Protein AF-0000000072192795 (afdb_homodimer)

Solvent-accessible surface area (backbone atoms only — not comparable to full-atom values): 15061 Å² total; per-residue (Å²): 129,70,53,73,47,68,31,39,38,36,47,57,90,56,31,37,40,32,43,31,74,27,81,53,49,39,66,50,67,38,56,41,76,87,49,56,78,90,59,60,71,57,46,36,60,33,32,41,42,47,16,37,49,48,35,45,52,50,49,51,52,48,56,34,53,75,68,70,46,69,70,48,70,34,36,35,36,32,39,37,35,33,43,65,48,98,86,67,44,62,25,48,52,30,39,39,36,42,34,36,34,31,32,47,55,88,44,46,70,61,47,52,54,51,51,58,55,50,65,65,49,36,46,64,50,45,24,32,49,70,30,22,48,70,45,71,43,79,43,79,43,72,42,82,132,129,70,53,74,46,68,30,38,38,37,45,56,91,55,29,37,40,32,43,33,74,26,80,53,52,40,65,49,67,40,56,40,76,85,48,56,78,92,61,60,71,58,47,36,61,33,32,40,42,48,15,38,48,49,34,44,51,51,50,51,52,50,56,34,51,74,68,72,45,67,68,47,70,35,35,34,36,33,39,38,37,33,43,64,48,97,86,66,46,63,24,50,52,31,39,40,37,41,33,36,34,32,32,47,54,89,46,46,70,62,47,51,54,49,50,59,56,50,65,65,49,35,46,63,49,43,23,32,49,70,29,21,48,71,44,69,44,79,44,79,43,71,42,82,130

Foldseek 3Di:
DPDDADKDWDDDQQKIKIQRCDPVDGIDIDHCNPPDPVRPPDPVVVVLQVVQCCQLQVVLVVLCVVVVWDKDDKDKDKDWDWDADPVRDIDGAAIEMEIEIETEPVCVVVVVVSVVVCQCGGPSVVVCVVPHPYGYHYDYDYDYD/DDDDADKDWDDDQQKIKIQRCDPVDGIDIDHCNPPDPVRPPDPVVVVLQVVQCCQLQVVLVVLCVVVVWDKDDKDKDKDWDWDADPVRDIDGAAIEMEIEIETEPVCVVVVVVSVVVCQCGGPSVVVCVVPHPYGYHYDYDYDYD

Nearest PDB structures (foldseek):
  2onf-assembly1_B  TM=7.856E-01  e=3.444E-09  Thermoplasma acidophilum
  1qwi-assembly1_B  TM=6.525E-01  e=2.467E-08  Escherichia coli
  2e8c-assembly1_A  TM=7.643E-01  e=5.394E-07  Aquifex aeolicus VF5
  2d7v-assembly1_B  TM=7.103E-01  e=1.266E-06  Vibrio cholerae O1 biovar El Tor str. N16961
  1vla-assembly1_A  TM=6.743E-01  e=7.955E-06  Thermotoga maritima MSB8

InterPro domains:
  IPR003718 OsmC/Ohr conserved domain [PF02566] (41-136)
  IPR015946 K homology domain-like, alpha/beta [G3DSA:3.30.300.20] (8-139)
  IPR036102 OsmC/Ohr superfamily [SSF82784] (37-138)

Radius of gyration: 19.78 Å; Cα contacts (8 Å, |Δi|>4): 645; chains: 2; bounding box: 44×69×45 Å

pLDDT: mean 95.37, std 6.78, range [41.84, 98.88]

Sequence (290 aa):
MSDILTVSYSFKDDVHSIDTGSIALPHITIDNREIPKDQRGGTAKQLLAAASLYCYGSMLAAAMLARDVEFDDLHATAELEMGRNEQGKSRVLKMTIRCSVRVNERDEAIFQRVQKMMAQGCLVTGSLHDGIAMEYELEPIFYDAMSDILTVSYSFKDDVHSIDTGSIALPHITIDNREIPKDQRGGTAKQLLAAASLYCYGSMLAAAMLARDVEFDDLHATAELEMGRNEQGKSRVLKMTIRCSVRVNERDEAIFQRVQKMMAQGCLVTGSLHDGIAMEYELEPIFYDA

Structure (mmCIF, N/CA/C/O backbone):
data_AF-0000000072192795-model_v1
#
loop_
_entity.id
_entity.type
_entity.pdbx_description
1 polymer 'OsmC/Ohr family protein'
#
loop_
_ato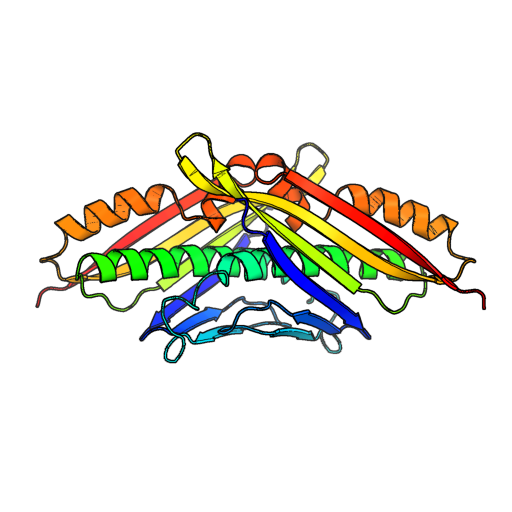m_site.group_PDB
_atom_site.id
_atom_site.type_symbol
_atom_site.label_atom_id
_atom_site.label_alt_id
_atom_site.label_comp_id
_atom_site.label_asym_id
_atom_site.label_entity_id
_atom_site.label_seq_id
_atom_site.pdbx_PDB_ins_code
_atom_site.Cartn_x
_atom_site.Cartn_y
_atom_site.Cartn_z
_atom_site.occupancy
_atom_site.B_iso_or_equiv
_atom_site.auth_seq_id
_atom_site.auth_comp_id
_atom_site.auth_asym_id
_atom_site.auth_atom_id
_atom_site.pdbx_PDB_model_num
ATOM 1 N N . MET A 1 1 ? 23.719 -5 3.938 1 41.84 1 MET A N 1
ATOM 2 C CA . MET A 1 1 ? 23.422 -3.574 4.059 1 41.84 1 MET A CA 1
ATOM 3 C C . MET A 1 1 ? 21.938 -3.305 3.85 1 41.84 1 MET A C 1
ATOM 5 O O . MET A 1 1 ? 21.297 -3.916 2.986 1 41.84 1 MET A O 1
ATOM 9 N N . SER A 1 2 ? 21.156 -2.797 4.812 1 58.53 2 SER A N 1
ATOM 10 C CA . SER A 1 2 ? 19.719 -2.549 4.734 1 58.53 2 SER A CA 1
ATOM 11 C C . SER A 1 2 ? 19.375 -1.636 3.561 1 58.53 2 SER A C 1
ATOM 13 O O . SER A 1 2 ? 20.031 -0.606 3.359 1 58.53 2 SER A O 1
ATOM 15 N N . ASP A 1 3 ? 18.812 -2.223 2.473 1 84.38 3 ASP A N 1
ATOM 16 C CA . ASP A 1 3 ? 18.406 -1.404 1.334 1 84.38 3 ASP A CA 1
ATOM 17 C C . ASP A 1 3 ? 17.281 -0.438 1.725 1 84.38 3 ASP A C 1
ATOM 19 O O . ASP A 1 3 ? 16.422 -0.778 2.531 1 84.38 3 ASP A O 1
ATOM 23 N N . ILE A 1 4 ? 17.594 0.852 1.531 1 90.88 4 ILE A N 1
ATOM 24 C CA . ILE A 1 4 ? 16.609 1.89 1.832 1 90.88 4 ILE A CA 1
ATOM 25 C C . ILE A 1 4 ? 15.93 2.342 0.544 1 90.88 4 ILE A C 1
ATOM 27 O O . ILE A 1 4 ? 16.594 2.523 -0.484 1 90.88 4 ILE A O 1
ATOM 31 N N . LEU A 1 5 ? 14.641 2.346 0.643 1 94.19 5 LEU A N 1
ATOM 32 C CA . LEU A 1 5 ? 13.797 2.875 -0.422 1 94.19 5 LEU A CA 1
ATOM 33 C C . LEU A 1 5 ? 13.031 4.109 0.048 1 94.19 5 LEU A C 1
ATOM 35 O O . LEU A 1 5 ? 12.523 4.141 1.169 1 94.19 5 LEU A O 1
ATOM 39 N N . THR A 1 6 ? 13.07 5.211 -0.836 1 96.56 6 THR A N 1
ATOM 40 C CA . THR A 1 6 ? 12.383 6.438 -0.451 1 96.56 6 THR A CA 1
ATOM 41 C C . THR A 1 6 ? 11.297 6.789 -1.464 1 96.56 6 THR A C 1
ATOM 43 O O . THR A 1 6 ? 11.508 6.684 -2.674 1 96.56 6 THR A O 1
ATOM 46 N N . VAL A 1 7 ? 10.141 7.133 -0.977 1 98.5 7 VAL A N 1
ATOM 47 C CA . VAL A 1 7 ? 9 7.602 -1.759 1 98.5 7 VAL A CA 1
ATOM 48 C C . VAL A 1 7 ? 8.57 8.984 -1.27 1 98.5 7 VAL A C 1
ATOM 50 O O . VAL A 1 7 ? 8.578 9.25 -0.066 1 98.5 7 VAL A O 1
ATOM 53 N N . SER A 1 8 ? 8.164 9.852 -2.221 1 98.75 8 SER A N 1
ATOM 54 C CA . SER A 1 8 ? 7.812 11.211 -1.826 1 98.75 8 SER A CA 1
ATOM 55 C C . SER A 1 8 ? 6.363 11.531 -2.172 1 98.75 8 SER A C 1
ATOM 57 O O . SER A 1 8 ? 5.785 10.922 -3.072 1 98.75 8 SER A O 1
ATOM 59 N N . TYR A 1 9 ? 5.844 12.516 -1.487 1 98.88 9 TYR A N 1
ATOM 60 C CA . TYR A 1 9 ? 4.438 12.898 -1.545 1 98.88 9 TYR A CA 1
ATOM 61 C C . TYR A 1 9 ? 4.273 14.406 -1.414 1 98.88 9 TYR A C 1
ATOM 63 O O . TYR A 1 9 ? 5.016 15.055 -0.673 1 98.88 9 TYR A O 1
ATOM 71 N N . SER A 1 10 ? 3.285 14.906 -2.125 1 98.69 10 SER A N 1
ATOM 72 C CA . SER A 1 10 ? 2.859 16.281 -1.946 1 98.69 10 SER A CA 1
ATOM 73 C C . SER A 1 10 ? 1.35 16.422 -2.102 1 98.69 10 SER A C 1
ATOM 75 O O . SER A 1 10 ? 0.704 15.586 -2.727 1 98.69 10 SER A O 1
ATOM 77 N N . PHE A 1 11 ? 0.899 17.422 -1.516 1 98.38 11 PHE A N 1
ATOM 78 C CA . PHE A 1 11 ? -0.529 17.719 -1.539 1 98.38 11 PHE A CA 1
ATOM 79 C C . PHE A 1 11 ? -0.774 19.203 -1.794 1 98.38 11 PHE A C 1
ATOM 81 O O . PHE A 1 11 ? -0.183 20.047 -1.132 1 98.38 11 PHE A O 1
ATOM 88 N N . LYS A 1 12 ? -1.603 19.469 -2.775 1 95.75 12 LYS A N 1
ATOM 89 C CA . LYS A 1 12 ? -2.033 20.828 -3.07 1 95.75 12 LYS A CA 1
ATOM 90 C C . LYS A 1 12 ? -3.418 20.844 -3.711 1 95.75 12 LYS A C 1
ATOM 92 O O . LYS A 1 12 ? -3.682 20.078 -4.648 1 95.75 12 LYS A O 1
ATOM 97 N N . ASP A 1 13 ? -4.367 21.688 -3.193 1 92.56 13 ASP A N 1
ATOM 98 C CA . ASP A 1 13 ? -5.676 21.938 -3.785 1 92.56 13 ASP A CA 1
ATOM 99 C C . ASP A 1 13 ? -6.426 20.641 -4.039 1 92.56 13 ASP A C 1
ATOM 101 O O . ASP A 1 13 ? -6.875 20.375 -5.16 1 92.56 13 ASP A O 1
ATOM 105 N N . ASP A 1 14 ? -6.379 19.672 -3.166 1 94.12 14 ASP A N 1
ATOM 106 C CA . ASP A 1 14 ? -7.133 18.422 -3.148 1 94.12 14 ASP A CA 1
ATOM 107 C C . ASP A 1 14 ? -6.547 17.422 -4.137 1 94.12 14 ASP A C 1
ATOM 109 O O . ASP A 1 14 ? -7.23 16.484 -4.551 1 94.12 14 ASP A O 1
ATOM 113 N N . VAL A 1 15 ? -5.305 17.734 -4.543 1 97.5 15 VAL A N 1
ATOM 114 C CA . VAL A 1 15 ? -4.586 16.781 -5.395 1 97.5 15 VAL A CA 1
ATOM 115 C C . VAL A 1 15 ? -3.396 16.203 -4.629 1 97.5 15 VAL A C 1
ATOM 117 O O . VAL A 1 15 ? -2.582 16.953 -4.078 1 97.5 15 VAL A O 1
ATOM 120 N N . HIS A 1 16 ? -3.377 14.906 -4.598 1 98.25 16 HIS A N 1
ATOM 121 C CA . HIS A 1 16 ? -2.275 14.164 -3.99 1 98.25 16 HIS A CA 1
ATOM 122 C C . HIS A 1 16 ? -1.324 13.625 -5.055 1 98.25 16 HIS A C 1
ATOM 124 O O . HIS A 1 16 ? -1.751 12.938 -5.984 1 98.25 16 HIS A O 1
ATOM 130 N N . SER A 1 17 ? -0.073 13.969 -4.918 1 98.69 17 SER A N 1
ATOM 131 C CA . SER A 1 17 ? 0.948 13.523 -5.859 1 98.69 17 SER A CA 1
ATOM 132 C C . SER A 1 17 ? 2.008 12.672 -5.16 1 98.69 17 SER A C 1
ATOM 134 O O . SER A 1 17 ? 2.586 13.094 -4.156 1 98.69 17 SER A O 1
ATOM 136 N N . ILE A 1 18 ? 2.227 11.516 -5.727 1 98.81 18 ILE A N 1
ATOM 137 C CA . ILE A 1 18 ? 3.223 10.602 -5.176 1 98.81 18 ILE A CA 1
ATOM 138 C C . ILE A 1 18 ? 4.266 10.273 -6.242 1 98.81 18 ILE A C 1
ATOM 140 O O . ILE A 1 18 ? 3.92 9.828 -7.34 1 98.81 18 ILE A O 1
ATOM 144 N N . ASP A 1 19 ? 5.48 10.555 -5.938 1 98.56 19 ASP A N 1
ATOM 145 C CA . ASP A 1 19 ? 6.613 10.062 -6.719 1 98.56 19 ASP A CA 1
ATOM 146 C C . ASP A 1 19 ? 7.152 8.758 -6.141 1 98.56 19 ASP A C 1
ATOM 148 O O . ASP A 1 19 ? 7.867 8.766 -5.137 1 98.56 19 ASP A O 1
ATOM 152 N N . THR A 1 20 ? 6.883 7.73 -6.793 1 97.25 20 THR A N 1
ATOM 153 C CA . THR A 1 20 ? 7.172 6.414 -6.23 1 97.25 20 THR A CA 1
ATOM 154 C C . THR A 1 20 ? 8.641 6.055 -6.43 1 97.25 20 THR A C 1
ATOM 156 O O . THR A 1 20 ? 9.203 5.266 -5.664 1 97.25 20 THR A O 1
ATOM 159 N N . GLY A 1 21 ? 9.266 6.551 -7.52 1 93.25 21 GLY A N 1
ATOM 160 C CA . GLY A 1 21 ? 10.617 6.156 -7.891 1 93.25 21 GLY A CA 1
ATOM 161 C C . GLY A 1 21 ? 10.664 4.879 -8.703 1 93.25 21 GLY A C 1
ATOM 162 O O . GLY A 1 21 ? 11.727 4.473 -9.172 1 93.25 21 GLY A O 1
ATOM 163 N N . SER A 1 22 ? 9.562 4.215 -8.891 1 93.12 22 SER A N 1
ATOM 164 C CA . SER A 1 22 ? 9.492 3.014 -9.719 1 93.12 22 SER A CA 1
ATOM 165 C C . SER A 1 22 ? 9.617 3.355 -11.203 1 93.12 22 SER A C 1
ATOM 167 O O . SER A 1 22 ? 9.039 4.336 -11.672 1 93.12 22 SER A O 1
ATOM 169 N N . ILE A 1 23 ? 10.422 2.572 -11.922 1 92.81 23 ILE A N 1
ATOM 170 C CA . ILE A 1 23 ? 10.516 2.789 -13.359 1 92.81 23 ILE A CA 1
ATOM 171 C C . ILE A 1 23 ? 9.18 2.479 -14.016 1 92.81 23 ILE A C 1
ATOM 173 O O . ILE A 1 23 ? 8.719 3.225 -14.891 1 92.81 23 ILE A O 1
ATOM 177 N N . ALA A 1 24 ? 8.484 1.435 -13.602 1 94 24 ALA A N 1
ATOM 178 C CA . ALA A 1 24 ? 7.25 0.961 -14.227 1 94 24 ALA A CA 1
ATOM 179 C C . ALA A 1 24 ? 6.051 1.789 -13.766 1 94 24 ALA A C 1
ATOM 181 O O . ALA A 1 24 ? 5.02 1.826 -14.438 1 94 24 ALA A O 1
ATOM 182 N N . LEU A 1 25 ? 6.07 2.408 -12.641 1 96.12 25 LEU A N 1
ATOM 183 C CA . LEU A 1 25 ? 5.016 3.229 -12.055 1 96.12 25 LEU A CA 1
ATOM 184 C C . LEU A 1 25 ? 5.609 4.426 -11.32 1 96.12 25 LEU A C 1
ATOM 186 O O . LEU A 1 25 ? 5.555 4.492 -10.086 1 96.12 25 LEU A O 1
ATOM 190 N N . PRO A 1 26 ? 6.086 5.398 -12.031 1 95.94 26 PRO A N 1
ATOM 191 C CA . PRO A 1 26 ? 6.91 6.453 -11.438 1 95.94 26 PRO A CA 1
ATOM 192 C C . PRO A 1 26 ? 6.094 7.441 -10.609 1 95.94 26 PRO A C 1
ATOM 194 O O . PRO A 1 26 ? 6.613 8.039 -9.664 1 95.94 26 PRO A O 1
ATOM 197 N N . HIS A 1 27 ? 4.801 7.602 -11.07 1 97.62 27 HIS A N 1
ATOM 198 C CA . HIS A 1 27 ? 3.979 8.602 -10.398 1 97.62 27 HIS A CA 1
ATOM 199 C C . HIS A 1 27 ? 2.549 8.109 -10.211 1 97.62 27 HIS A C 1
ATOM 201 O O . HIS A 1 27 ? 2.014 7.402 -11.07 1 97.62 27 HIS A O 1
ATOM 207 N N . ILE A 1 28 ? 1.997 8.477 -9.117 1 98.38 28 ILE A N 1
ATOM 208 C CA . ILE A 1 28 ? 0.577 8.289 -8.844 1 98.38 28 ILE A CA 1
ATOM 209 C C . ILE A 1 28 ? -0.056 9.625 -8.461 1 98.38 28 ILE A C 1
ATOM 211 O O . ILE A 1 28 ? 0.469 10.352 -7.613 1 98.38 28 ILE A O 1
ATOM 215 N N . THR A 1 29 ? -1.061 9.953 -9.125 1 98.25 29 THR A N 1
ATOM 216 C CA . THR A 1 29 ? -1.823 11.148 -8.797 1 98.25 29 THR A CA 1
ATOM 217 C C . THR A 1 29 ? -3.25 10.789 -8.391 1 98.25 29 THR A C 1
ATOM 219 O O . THR A 1 29 ? -3.928 10.039 -9.094 1 98.25 29 THR A O 1
ATOM 222 N N . ILE A 1 30 ? -3.664 11.211 -7.281 1 98 30 ILE A N 1
ATOM 223 C CA . ILE A 1 30 ? -5.039 11.086 -6.809 1 98 30 ILE A CA 1
ATOM 224 C C . ILE A 1 30 ? -5.695 12.461 -6.758 1 98 30 ILE A C 1
ATOM 226 O O . ILE A 1 30 ? -5.359 13.289 -5.902 1 98 30 ILE A O 1
ATOM 230 N N . ASP A 1 31 ? -6.574 12.703 -7.664 1 96.75 31 ASP A N 1
ATOM 231 C CA . ASP A 1 31 ? -7.238 13.992 -7.832 1 96.75 31 ASP A CA 1
ATOM 232 C C . ASP A 1 31 ? -8.633 13.969 -7.211 1 96.75 31 ASP A C 1
ATOM 234 O O . ASP A 1 31 ? -9.562 13.383 -7.773 1 96.75 31 ASP A O 1
ATOM 238 N N . ASN A 1 32 ? -8.781 14.664 -6.16 1 96.25 32 ASN A N 1
ATOM 239 C CA . ASN A 1 32 ? -10.031 14.633 -5.418 1 96.25 32 ASN A CA 1
ATOM 240 C C . ASN A 1 32 ? -10.867 15.883 -5.672 1 96.25 32 ASN A C 1
ATOM 242 O O . ASN A 1 32 ? -11.938 16.062 -5.078 1 96.25 32 ASN A O 1
ATOM 246 N N . ARG A 1 33 ? -10.562 16.828 -6.516 1 94.94 33 ARG A N 1
ATOM 247 C CA . ARG A 1 33 ? -11.203 18.125 -6.691 1 94.94 33 ARG A CA 1
ATOM 248 C C . ARG A 1 33 ? -12.68 17.953 -7.055 1 94.94 33 ARG A C 1
ATOM 250 O O . ARG A 1 33 ? -13.523 18.719 -6.582 1 94.94 33 ARG A O 1
ATOM 257 N N . GLU A 1 34 ? -12.984 16.891 -7.781 1 94.12 34 GLU A N 1
ATOM 258 C CA . GLU A 1 34 ? -14.359 16.734 -8.234 1 94.12 34 GLU A CA 1
ATOM 259 C C . GLU A 1 34 ? -15.031 15.539 -7.551 1 94.12 34 GLU A C 1
ATOM 261 O O . GLU A 1 34 ? -16.047 15.031 -8.031 1 94.12 34 GLU A O 1
ATOM 266 N N . ILE A 1 35 ? -14.484 15.07 -6.562 1 94.75 35 ILE A N 1
ATOM 267 C CA . ILE A 1 35 ? -15.031 13.922 -5.848 1 94.75 35 ILE A CA 1
ATOM 268 C C . ILE A 1 35 ? -15.664 14.383 -4.535 1 94.75 35 ILE A C 1
ATOM 270 O O . ILE A 1 35 ? -14.984 14.953 -3.682 1 94.75 35 ILE A O 1
ATOM 274 N N . PRO A 1 36 ? -16.953 14.125 -4.414 1 92.94 36 PRO A N 1
ATOM 275 C CA . PRO A 1 36 ? -17.594 14.484 -3.146 1 92.94 36 PRO A CA 1
ATOM 276 C C . PRO A 1 36 ? -16.906 13.859 -1.936 1 92.94 36 PRO A C 1
ATOM 278 O O . PRO A 1 36 ? -16.453 12.719 -2.008 1 92.94 36 PRO A O 1
ATOM 281 N N . LYS A 1 37 ? -16.875 14.594 -0.822 1 86.81 37 LYS A N 1
ATOM 282 C CA . LYS A 1 37 ? -16.156 14.188 0.382 1 86.81 37 LYS A CA 1
ATOM 283 C C . LYS A 1 37 ? -16.609 12.797 0.836 1 86.81 37 LYS A C 1
ATOM 285 O O . LYS A 1 37 ? -15.773 11.984 1.252 1 86.81 37 LYS A O 1
ATOM 290 N N . ASP A 1 38 ? -17.828 12.531 0.689 1 87.38 38 ASP A N 1
ATOM 291 C CA . ASP A 1 38 ? -18.375 11.266 1.173 1 87.38 38 ASP A CA 1
ATOM 292 C C . ASP A 1 38 ? -18.016 10.117 0.23 1 87.38 38 ASP A C 1
ATOM 294 O O . ASP A 1 38 ? -18.281 8.953 0.538 1 87.38 38 ASP A O 1
ATOM 298 N N . GLN A 1 39 ? -17.359 10.438 -0.872 1 88.56 39 GLN A N 1
ATOM 299 C CA . GLN A 1 39 ? -16.984 9.414 -1.841 1 88.56 39 GLN A CA 1
ATOM 300 C C . GLN A 1 39 ? -15.461 9.266 -1.929 1 88.56 39 GLN A C 1
ATOM 302 O O . GLN A 1 39 ? -14.953 8.5 -2.746 1 88.56 39 GLN A O 1
ATOM 307 N N . ARG A 1 40 ? -14.742 9.93 -1.118 1 86.56 40 ARG A N 1
ATOM 308 C CA . ARG A 1 40 ? -13.281 9.945 -1.171 1 86.56 40 ARG A CA 1
ATOM 309 C C . ARG A 1 40 ? -12.695 8.805 -0.342 1 86.56 40 ARG A C 1
ATOM 311 O O . ARG A 1 40 ? -11.5 8.508 -0.45 1 86.56 40 ARG A O 1
ATOM 318 N N . GLY A 1 41 ? -13.43 8.078 0.382 1 81.81 41 GLY A N 1
ATOM 319 C CA . GLY A 1 41 ? -12.914 7.066 1.29 1 81.81 41 GLY A CA 1
ATOM 320 C C . GLY A 1 41 ? -12.453 5.809 0.58 1 81.81 41 GLY A C 1
ATOM 321 O O . GLY A 1 41 ? -12.883 5.523 -0.538 1 81.81 41 GLY A O 1
ATOM 322 N N . GLY A 1 42 ? -11.391 5.184 1.117 1 91.69 42 GLY A N 1
ATOM 323 C CA . GLY A 1 42 ? -11.016 3.854 0.668 1 91.69 42 GLY A CA 1
ATOM 324 C C . GLY A 1 42 ? -9.719 3.838 -0.124 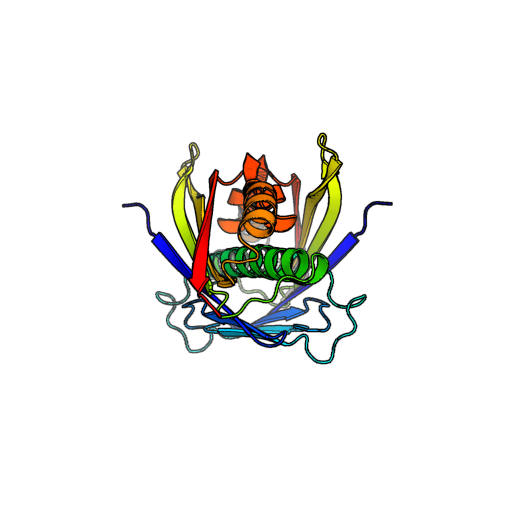1 91.69 42 GLY A C 1
ATOM 325 O O . GLY A 1 42 ? -9.039 2.811 -0.193 1 91.69 42 GLY A O 1
ATOM 326 N N . THR A 1 43 ? -9.328 4.992 -0.617 1 96.06 43 THR A N 1
ATOM 327 C CA . THR A 1 43 ? -8.219 5.016 -1.566 1 96.06 43 THR A CA 1
ATOM 328 C C . THR A 1 43 ? -6.941 4.488 -0.921 1 96.06 43 THR A C 1
ATOM 330 O O . THR A 1 43 ? -6.223 3.684 -1.519 1 96.06 43 THR A O 1
ATOM 333 N N . ALA A 1 44 ? -6.676 4.883 0.298 1 97.38 44 ALA A N 1
ATOM 334 C CA . ALA A 1 44 ? -5.469 4.414 0.971 1 97.38 44 ALA A CA 1
ATOM 335 C C . ALA A 1 44 ? -5.508 2.9 1.172 1 97.38 44 ALA A C 1
ATOM 337 O O . ALA A 1 44 ? -4.512 2.213 0.94 1 97.38 44 ALA A O 1
ATOM 338 N N . LYS A 1 45 ? -6.621 2.363 1.599 1 97.69 45 LYS A N 1
ATOM 339 C CA . LYS A 1 45 ? -6.797 0.926 1.784 1 97.69 45 LYS A CA 1
ATOM 340 C C . LYS A 1 45 ? -6.684 0.182 0.457 1 97.69 45 LYS A C 1
ATOM 342 O O . LYS A 1 45 ? -6.094 -0.899 0.394 1 97.69 45 LYS A O 1
ATOM 347 N N . GLN A 1 46 ? -7.246 0.81 -0.561 1 98.12 46 GLN A N 1
ATOM 348 C CA . GLN A 1 46 ? -7.18 0.219 -1.893 1 98.12 46 GLN A CA 1
ATOM 349 C C . GLN A 1 46 ? -5.738 0.173 -2.4 1 98.12 46 GLN A C 1
ATOM 351 O O . GLN A 1 46 ? -5.336 -0.794 -3.049 1 98.12 46 GLN A O 1
ATOM 356 N N . LEU A 1 47 ? -4.969 1.192 -2.111 1 98.62 47 LEU A N 1
ATOM 357 C CA . LEU A 1 47 ? -3.551 1.194 -2.457 1 98.62 47 LEU A CA 1
ATOM 358 C C . LEU A 1 47 ? -2.803 0.108 -1.691 1 98.62 47 LEU A C 1
ATOM 360 O O . LEU A 1 47 ? -1.915 -0.547 -2.242 1 98.62 47 LEU A O 1
ATOM 364 N N . LEU A 1 48 ? -3.119 -0.094 -0.431 1 98.75 48 LEU A N 1
ATOM 365 C CA . LEU A 1 48 ? -2.525 -1.177 0.347 1 98.75 48 LEU A CA 1
ATOM 366 C C . LEU A 1 48 ? -2.824 -2.529 -0.29 1 98.75 48 LEU A C 1
ATOM 368 O O . LEU A 1 48 ? -1.927 -3.363 -0.436 1 98.75 48 LEU A O 1
ATOM 372 N N . ALA A 1 49 ? -4.09 -2.717 -0.663 1 98.75 49 ALA A N 1
ATOM 373 C CA . ALA A 1 49 ? -4.477 -3.947 -1.351 1 98.75 49 ALA A CA 1
ATOM 374 C C . ALA A 1 49 ? -3.725 -4.098 -2.67 1 98.75 49 ALA A C 1
ATOM 376 O O . ALA A 1 49 ? -3.283 -5.195 -3.018 1 98.75 49 ALA A O 1
ATOM 377 N N . ALA A 1 50 ? -3.588 -3.012 -3.377 1 98.81 50 ALA A N 1
ATOM 378 C CA . ALA A 1 50 ? -2.883 -3.033 -4.656 1 98.81 50 ALA A CA 1
ATOM 379 C C . ALA A 1 50 ? -1.432 -3.467 -4.477 1 98.81 50 ALA A C 1
ATOM 381 O O . ALA A 1 50 ? -0.916 -4.27 -5.258 1 98.81 50 ALA A O 1
ATOM 382 N N . ALA A 1 51 ? -0.751 -2.908 -3.475 1 98.75 51 ALA A N 1
ATOM 383 C CA . ALA A 1 51 ? 0.624 -3.299 -3.174 1 98.75 51 ALA A CA 1
ATOM 384 C C . ALA A 1 51 ? 0.723 -4.801 -2.924 1 98.75 51 ALA A C 1
ATOM 386 O O . ALA A 1 51 ? 1.614 -5.469 -3.455 1 98.75 51 ALA A O 1
ATOM 387 N N . SER A 1 52 ? -0.187 -5.32 -2.188 1 98.81 52 SER A N 1
ATOM 388 C CA . SER A 1 52 ? -0.204 -6.73 -1.812 1 98.81 52 SER A CA 1
ATOM 389 C C . SER A 1 52 ? -0.45 -7.621 -3.023 1 98.81 52 SER A C 1
ATOM 391 O O . SER A 1 52 ? 0.25 -8.617 -3.221 1 98.81 52 SER A O 1
ATOM 393 N N . LEU A 1 53 ? -1.453 -7.199 -3.781 1 98.88 53 LEU A N 1
ATOM 394 C CA . LEU A 1 53 ? -1.806 -7.973 -4.965 1 98.88 53 LEU A CA 1
ATOM 395 C C . LEU A 1 53 ? -0.659 -7.984 -5.973 1 98.88 53 LEU A C 1
ATOM 397 O O . LEU A 1 53 ? -0.335 -9.031 -6.539 1 98.88 53 LEU A O 1
ATOM 401 N N . TYR A 1 54 ? -0.075 -6.859 -6.199 1 98.62 54 TYR A N 1
ATOM 402 C CA . TYR A 1 54 ? 1.046 -6.781 -7.129 1 98.62 54 TYR A CA 1
ATOM 403 C C . TYR A 1 54 ? 2.203 -7.656 -6.664 1 98.62 54 TYR A C 1
ATOM 405 O O . TYR A 1 54 ? 2.783 -8.406 -7.453 1 98.62 54 TYR A O 1
ATOM 413 N N . CYS A 1 55 ? 2.545 -7.543 -5.43 1 98.12 55 CYS A N 1
ATOM 414 C CA . CYS A 1 55 ? 3.639 -8.344 -4.895 1 98.12 55 CYS A CA 1
ATOM 415 C C . CYS A 1 55 ? 3.355 -9.836 -5.059 1 98.12 55 CYS A C 1
ATOM 417 O O . CYS A 1 55 ? 4.18 -10.57 -5.609 1 98.12 55 CYS A O 1
ATOM 419 N N . TYR A 1 56 ? 2.207 -10.258 -4.594 1 98.31 56 TYR A N 1
ATOM 420 C CA . TYR A 1 56 ? 1.838 -11.672 -4.621 1 98.31 56 TYR A CA 1
ATOM 421 C C . TYR A 1 56 ? 1.785 -12.188 -6.055 1 98.31 56 TYR A C 1
ATOM 423 O O . TYR A 1 56 ? 2.369 -13.227 -6.367 1 98.31 56 TYR A O 1
ATOM 431 N N . GLY A 1 57 ? 1.086 -11.469 -6.906 1 97.75 57 GLY A N 1
ATOM 432 C CA . GLY A 1 57 ? 0.958 -11.875 -8.297 1 97.75 57 GLY A CA 1
ATOM 433 C C . GLY A 1 57 ? 2.285 -11.914 -9.031 1 97.75 57 GLY A C 1
ATOM 434 O O . GLY A 1 57 ? 2.557 -12.859 -9.781 1 97.75 57 GLY A O 1
ATOM 435 N N . SER A 1 58 ? 3.062 -10.875 -8.844 1 96.69 58 SER A N 1
ATOM 436 C CA . SER A 1 58 ? 4.355 -10.812 -9.516 1 96.69 58 SER A CA 1
ATOM 437 C C . SER A 1 58 ? 5.273 -11.938 -9.055 1 96.69 58 SER A C 1
ATOM 439 O O . SER A 1 58 ? 6 -12.523 -9.859 1 96.69 58 SER A O 1
ATOM 441 N N . MET A 1 59 ? 5.289 -12.211 -7.789 1 96.44 59 MET A N 1
ATOM 442 C CA . MET A 1 59 ? 6.113 -13.297 -7.266 1 96.44 59 MET A CA 1
ATOM 443 C C . MET A 1 59 ? 5.648 -14.641 -7.809 1 96.44 59 MET A C 1
ATOM 445 O O . MET A 1 59 ? 6.465 -15.492 -8.164 1 96.44 59 MET A O 1
ATOM 449 N N . LEU A 1 60 ? 4.316 -14.844 -7.832 1 97.88 60 LEU A N 1
ATOM 450 C CA . LEU A 1 60 ? 3.797 -16.078 -8.406 1 97.88 60 LEU A CA 1
ATOM 451 C C . LEU A 1 60 ? 4.262 -16.25 -9.844 1 97.88 60 LEU A C 1
ATOM 453 O O . LEU A 1 60 ? 4.75 -17.312 -10.227 1 97.88 60 LEU A O 1
ATOM 457 N N . ALA A 1 61 ? 4.086 -15.188 -10.648 1 96.62 61 ALA A N 1
ATOM 458 C CA . ALA A 1 61 ? 4.516 -15.227 -12.039 1 96.62 61 ALA A CA 1
ATOM 459 C C . ALA A 1 61 ? 6.004 -15.555 -12.148 1 96.62 61 ALA A C 1
ATOM 461 O O . ALA A 1 61 ? 6.402 -16.406 -12.93 1 96.62 61 ALA A O 1
ATOM 462 N N . ALA A 1 62 ? 6.789 -14.906 -11.344 1 95.19 62 ALA A N 1
ATOM 463 C CA . ALA A 1 62 ? 8.234 -15.125 -11.359 1 95.19 62 ALA A CA 1
ATOM 464 C C . ALA A 1 62 ? 8.57 -16.562 -10.984 1 95.19 62 ALA A C 1
ATOM 466 O O . ALA A 1 62 ? 9.453 -17.188 -11.594 1 95.19 62 ALA A O 1
ATOM 467 N N . ALA A 1 63 ? 7.949 -17.062 -9.93 1 96.75 63 ALA A N 1
ATOM 468 C CA . ALA A 1 63 ? 8.195 -18.438 -9.469 1 96.75 63 ALA A CA 1
ATOM 469 C C . ALA A 1 63 ? 7.879 -19.453 -10.562 1 96.75 63 ALA A C 1
ATOM 471 O O . ALA A 1 63 ? 8.625 -20.406 -10.766 1 96.75 63 ALA A O 1
ATOM 472 N N . MET A 1 64 ? 6.75 -19.281 -11.289 1 97.19 64 MET A N 1
ATOM 473 C CA . MET A 1 64 ? 6.348 -20.172 -12.367 1 97.19 64 MET A CA 1
ATOM 474 C C . MET A 1 64 ? 7.332 -20.094 -13.531 1 97.19 64 MET A C 1
ATOM 476 O O . MET A 1 64 ? 7.777 -21.125 -14.047 1 97.19 64 MET A O 1
ATOM 480 N N . LEU A 1 65 ? 7.684 -18.859 -13.867 1 94.5 65 LEU A N 1
ATOM 481 C CA . LEU A 1 65 ? 8.609 -18.656 -14.977 1 94.5 65 LEU A CA 1
ATOM 482 C C . LEU A 1 65 ? 9.977 -19.266 -14.656 1 94.5 65 LEU A C 1
ATOM 484 O O . LEU A 1 65 ? 10.602 -19.875 -15.523 1 94.5 65 LEU A O 1
ATOM 488 N N . ALA A 1 66 ? 10.414 -19.141 -13.477 1 95.56 66 ALA A N 1
ATOM 489 C CA . ALA A 1 66 ? 11.711 -19.656 -13.055 1 95.56 66 ALA A CA 1
ATOM 490 C C . ALA A 1 66 ? 11.758 -21.172 -13.141 1 95.56 66 ALA A C 1
ATOM 492 O O . ALA A 1 66 ? 12.836 -21.766 -13.188 1 95.56 66 ALA A O 1
ATOM 493 N N . ARG A 1 67 ? 10.672 -21.828 -13.164 1 97.12 67 ARG A N 1
ATOM 494 C CA . ARG A 1 67 ? 10.57 -23.281 -13.188 1 97.12 67 ARG A CA 1
ATOM 495 C C . ARG A 1 67 ? 10.078 -23.781 -14.547 1 97.12 67 ARG A C 1
ATOM 497 O O . ARG A 1 67 ? 9.695 -24.938 -14.695 1 97.12 67 ARG A O 1
ATOM 504 N N . ASP A 1 68 ? 9.961 -22.828 -15.461 1 96.25 68 ASP A N 1
ATOM 505 C CA . ASP A 1 68 ? 9.594 -23.109 -16.844 1 96.25 68 ASP A CA 1
ATOM 506 C C . ASP A 1 68 ? 8.164 -23.641 -16.938 1 96.25 68 ASP A C 1
ATOM 508 O O . ASP A 1 68 ? 7.891 -24.562 -17.703 1 96.25 68 ASP A O 1
ATOM 512 N N . VAL A 1 69 ? 7.363 -23.188 -16.094 1 96.62 69 VAL A N 1
ATOM 513 C CA . VAL A 1 69 ? 5.941 -23.516 -16.141 1 96.62 69 VAL A CA 1
ATOM 514 C C . VAL A 1 69 ? 5.188 -22.453 -16.922 1 96.62 69 VAL A C 1
ATOM 516 O O . VAL A 1 69 ? 5.203 -21.266 -16.547 1 96.62 69 VAL A O 1
ATOM 519 N N . GLU A 1 70 ? 4.602 -22.859 -18 1 94.69 70 GLU A N 1
ATOM 520 C CA . GLU A 1 70 ? 3.744 -21.938 -18.75 1 94.69 70 GLU A CA 1
ATOM 521 C C . GLU A 1 70 ? 2.406 -21.734 -18.047 1 94.69 70 GLU A C 1
ATOM 523 O O . GLU A 1 70 ? 1.831 -22.688 -17.5 1 94.69 70 GLU A O 1
ATOM 528 N N . PHE A 1 71 ? 1.964 -20.484 -18.031 1 96.44 71 PHE A N 1
ATOM 529 C CA . PHE A 1 71 ? 0.692 -20.188 -17.375 1 96.44 71 PHE A CA 1
ATOM 530 C C . PHE A 1 71 ? -0.016 -19.031 -18.094 1 96.44 71 PHE A C 1
ATOM 532 O O . PHE A 1 71 ? 0.609 -18.281 -18.844 1 96.44 71 PHE A O 1
ATOM 539 N N . ASP A 1 72 ? -1.315 -18.984 -17.938 1 94.31 72 ASP A N 1
ATOM 540 C CA . ASP A 1 72 ? -2.129 -17.875 -18.422 1 94.31 72 ASP A CA 1
ATOM 541 C C . ASP A 1 72 ? -3.281 -17.578 -17.469 1 94.31 72 ASP A C 1
ATOM 543 O O . ASP A 1 72 ? -3.467 -18.281 -16.469 1 94.31 72 ASP A O 1
ATOM 547 N N . ASP A 1 73 ? -3.895 -16.453 -17.641 1 95.12 73 ASP A N 1
ATOM 548 C CA . ASP A 1 73 ? -5.094 -16.078 -16.891 1 95.12 73 ASP A CA 1
ATOM 549 C C . ASP A 1 73 ? -4.812 -16 -15.398 1 95.12 73 ASP A C 1
ATOM 551 O O . ASP A 1 73 ? -5.523 -16.609 -14.594 1 95.12 73 ASP A O 1
ATOM 555 N N . LEU A 1 74 ? -3.744 -15.367 -15.094 1 98.31 74 LEU A N 1
ATOM 556 C CA . LEU A 1 74 ? -3.463 -15.102 -13.688 1 98.31 74 LEU A CA 1
ATOM 557 C C . LEU A 1 74 ? -4.328 -13.953 -13.164 1 98.31 74 LEU A C 1
ATOM 559 O O . LEU A 1 74 ? -4.191 -12.812 -13.617 1 98.31 74 LEU A O 1
ATOM 563 N N . HIS A 1 75 ? -5.238 -14.25 -12.242 1 98.62 75 HIS A N 1
ATOM 564 C CA . HIS A 1 75 ? -6.164 -13.305 -11.617 1 98.62 75 HIS A CA 1
ATOM 565 C C . HIS A 1 75 ? -6.129 -13.422 -10.102 1 98.62 75 HIS A C 1
ATOM 567 O O . HIS A 1 75 ? -5.898 -14.5 -9.555 1 98.62 75 HIS A O 1
ATOM 573 N N . ALA A 1 76 ? -6.383 -12.344 -9.461 1 98.81 76 ALA A N 1
ATOM 574 C CA . ALA A 1 76 ? -6.441 -12.375 -8.008 1 98.81 76 ALA A CA 1
ATOM 575 C C . ALA A 1 76 ? -7.348 -11.266 -7.469 1 98.81 76 ALA A C 1
ATOM 577 O O . ALA A 1 76 ? -7.645 -10.305 -8.18 1 98.81 76 ALA A O 1
ATOM 578 N N . THR A 1 77 ? -7.82 -11.453 -6.262 1 98.81 77 THR A N 1
ATOM 579 C CA . THR A 1 77 ? -8.555 -10.445 -5.5 1 98.81 77 THR A CA 1
ATOM 580 C C . THR A 1 77 ? -7.996 -10.328 -4.082 1 98.81 77 THR A C 1
ATOM 582 O O . THR A 1 77 ? -7.469 -11.297 -3.535 1 98.81 77 THR A O 1
ATOM 585 N N . ALA A 1 78 ? -8.016 -9.172 -3.572 1 98.81 78 ALA A N 1
ATOM 586 C CA . ALA A 1 78 ? -7.766 -8.914 -2.158 1 98.81 78 ALA A CA 1
ATOM 587 C C . ALA A 1 78 ? -9.016 -8.375 -1.464 1 98.81 78 ALA A C 1
ATOM 589 O O . ALA A 1 78 ? -9.625 -7.41 -1.93 1 98.81 78 ALA A O 1
ATOM 590 N N . GLU A 1 79 ? -9.414 -9.016 -0.439 1 98.62 79 GLU A N 1
ATOM 591 C CA . GLU A 1 79 ? -10.508 -8.555 0.421 1 98.62 79 GLU A CA 1
ATOM 592 C C . GLU A 1 79 ? -9.977 -8.047 1.759 1 98.62 79 GLU A C 1
ATOM 594 O O . GLU A 1 79 ? -9.273 -8.773 2.469 1 98.62 79 GLU A O 1
ATOM 599 N N . LEU A 1 80 ? -10.297 -6.84 2.094 1 98.44 80 LEU A N 1
ATOM 600 C CA . LEU A 1 80 ? -9.883 -6.234 3.357 1 98.44 80 LEU A CA 1
ATOM 601 C C . LEU A 1 80 ? -11.07 -6.129 4.316 1 98.44 80 LEU A C 1
ATOM 603 O O . LEU A 1 80 ? -12.109 -5.57 3.963 1 98.44 80 LEU A O 1
ATOM 607 N N . GLU A 1 81 ? -10.938 -6.676 5.453 1 98 81 GLU A N 1
ATOM 608 C CA . GLU A 1 81 ? -11.898 -6.508 6.535 1 98 81 GLU A CA 1
ATOM 609 C C . GLU A 1 81 ? -11.461 -5.41 7.5 1 98 81 GLU A C 1
ATOM 611 O O . GLU A 1 81 ? -10.398 -5.512 8.117 1 98 81 GLU A O 1
ATOM 616 N N . MET A 1 82 ? -12.32 -4.426 7.613 1 96.81 82 MET A N 1
ATOM 617 C CA . MET A 1 82 ? -12.031 -3.309 8.508 1 96.81 82 MET A CA 1
ATOM 618 C C . MET A 1 82 ? -12.805 -3.443 9.812 1 96.81 82 MET A C 1
ATOM 620 O O . MET A 1 82 ? -13.898 -4.004 9.836 1 96.81 82 MET A O 1
ATOM 624 N N . GLY A 1 83 ? -12.195 -2.967 10.82 1 96.19 83 GLY A N 1
ATOM 625 C CA . GLY A 1 83 ? -12.82 -2.941 12.133 1 96.19 83 GLY A CA 1
ATOM 626 C C . GLY A 1 83 ? -12.062 -2.086 13.133 1 96.19 83 GLY A C 1
ATOM 627 O O . GLY A 1 83 ? -11.141 -1.354 12.766 1 96.19 83 GLY A O 1
ATOM 628 N N . ARG A 1 84 ? -12.594 -2.141 14.375 1 96 84 ARG A N 1
ATOM 629 C CA . ARG A 1 84 ? -11.945 -1.381 15.438 1 96 84 ARG A CA 1
ATOM 630 C C . ARG A 1 84 ? -11.008 -2.266 16.25 1 96 84 ARG A C 1
ATOM 632 O O . ARG A 1 84 ? -11.328 -3.422 16.531 1 96 84 ARG A O 1
ATOM 639 N N . ASN A 1 85 ? -9.82 -1.664 16.5 1 92.38 85 ASN A N 1
ATOM 640 C CA . ASN A 1 85 ? -8.938 -2.402 17.391 1 92.38 85 ASN A CA 1
ATOM 641 C C . ASN A 1 85 ? -9.32 -2.199 18.844 1 92.38 85 ASN A C 1
ATOM 643 O O . ASN A 1 85 ? -10.375 -1.637 19.141 1 92.38 85 ASN A O 1
ATOM 647 N N . GLU A 1 86 ? -8.547 -2.709 19.828 1 91.38 86 GLU A N 1
ATOM 648 C CA . GLU A 1 86 ? -8.828 -2.662 21.266 1 91.38 86 GLU A CA 1
ATOM 649 C C . GLU A 1 86 ? -8.906 -1.224 21.766 1 91.38 86 GLU A C 1
ATOM 651 O O . GLU A 1 86 ? -9.609 -0.937 22.734 1 91.38 86 GLU A O 1
ATOM 656 N N . GLN A 1 87 ? -8.234 -0.316 21.094 1 91.69 87 GLN A N 1
ATOM 657 C CA . GLN A 1 87 ? -8.203 1.09 21.484 1 91.69 87 GLN A CA 1
ATOM 658 C C . GLN A 1 87 ? -9.336 1.866 20.812 1 91.69 87 GLN A C 1
ATOM 660 O O . GLN A 1 87 ? -9.406 3.092 20.922 1 91.69 87 GLN A O 1
ATOM 665 N N . GLY A 1 88 ? -10.133 1.229 20.016 1 94.69 88 GLY A N 1
ATOM 666 C CA . GLY A 1 88 ? -11.281 1.855 19.391 1 94.69 88 GLY A CA 1
ATOM 667 C C . GLY A 1 88 ? -10.938 2.545 18.078 1 94.69 88 GLY A C 1
ATOM 668 O O . GLY A 1 88 ? -11.758 3.279 17.531 1 94.69 88 GLY A O 1
ATOM 669 N N . LYS A 1 89 ? -9.781 2.27 17.547 1 94.69 89 LYS A N 1
ATOM 670 C CA . LYS A 1 89 ? -9.344 2.908 16.312 1 94.69 89 LYS A CA 1
ATOM 671 C C . LYS A 1 89 ? -9.609 2.012 15.109 1 94.69 89 LYS A C 1
ATOM 673 O O . LYS A 1 89 ? -9.453 0.792 15.188 1 94.69 89 LYS A O 1
ATOM 678 N N . SER A 1 90 ? -10.062 2.633 13.992 1 95.69 90 SER A N 1
ATOM 679 C CA . SER A 1 90 ? -10.297 1.896 12.758 1 95.69 90 SER A CA 1
ATOM 680 C C . SER A 1 90 ? -8.992 1.33 12.195 1 95.69 90 SER A C 1
ATOM 682 O O . SER A 1 90 ? -7.988 2.037 12.117 1 95.69 90 SER A O 1
ATOM 684 N N . ARG A 1 91 ? -9.047 -0.005 11.891 1 97.19 91 ARG A N 1
ATOM 685 C CA . ARG A 1 91 ? -7.895 -0.708 11.344 1 97.19 91 ARG A CA 1
ATOM 686 C C . ARG A 1 91 ? -8.32 -1.708 10.273 1 97.19 91 ARG A C 1
ATOM 688 O O . ARG A 1 91 ? -9.477 -2.113 10.227 1 97.19 91 ARG A O 1
ATOM 695 N N . VAL A 1 92 ? -7.379 -2.006 9.383 1 98 92 VAL A N 1
ATOM 696 C CA . VAL A 1 92 ? -7.508 -3.236 8.609 1 98 92 VAL A CA 1
ATOM 697 C C . VAL A 1 92 ? -7.219 -4.441 9.508 1 98 92 VAL A C 1
ATOM 699 O O . VAL A 1 92 ? -6.09 -4.621 9.969 1 98 92 VAL A O 1
ATOM 702 N N . LEU A 1 93 ? -8.164 -5.285 9.734 1 97.19 93 LEU A N 1
ATOM 703 C CA . LEU A 1 93 ? -8 -6.398 10.664 1 97.19 93 LEU A CA 1
ATOM 704 C C . LEU A 1 93 ? -7.547 -7.656 9.93 1 97.19 93 LEU A C 1
ATOM 706 O O . LEU A 1 93 ? -6.805 -8.469 10.484 1 97.19 93 LEU A O 1
ATOM 710 N N . LYS A 1 94 ? -8 -7.766 8.734 1 98.25 94 LYS A N 1
ATOM 711 C CA . LYS A 1 94 ? -7.715 -8.977 7.969 1 98.25 94 LYS A CA 1
ATOM 712 C C . LYS A 1 94 ? -7.656 -8.68 6.473 1 98.25 94 LYS A C 1
ATOM 714 O O . LYS A 1 94 ? -8.406 -7.84 5.969 1 98.25 94 LYS A O 1
ATOM 719 N N . MET A 1 95 ? -6.812 -9.328 5.742 1 98.75 95 MET A N 1
ATOM 720 C CA . MET A 1 95 ? -6.746 -9.312 4.285 1 98.75 95 MET A CA 1
ATOM 721 C C . MET A 1 95 ? -6.68 -10.727 3.729 1 98.75 95 MET A C 1
ATOM 723 O O . MET A 1 95 ? -5.863 -11.539 4.172 1 98.75 95 MET A O 1
ATOM 727 N N . THR A 1 96 ? -7.531 -11.07 2.859 1 98.81 96 THR A N 1
ATOM 728 C CA . THR A 1 96 ? -7.543 -12.352 2.162 1 98.81 96 THR A CA 1
ATOM 729 C C . THR A 1 96 ? -7.203 -12.164 0.686 1 98.81 96 THR A C 1
ATOM 731 O O . THR A 1 96 ? -7.867 -11.398 -0.018 1 98.81 96 THR A O 1
ATOM 734 N N . ILE A 1 97 ? -6.195 -12.828 0.241 1 98.81 97 ILE A N 1
ATOM 735 C CA . ILE A 1 97 ? -5.82 -12.828 -1.169 1 98.81 97 ILE A CA 1
ATOM 736 C C . ILE A 1 97 ? -6.223 -14.148 -1.812 1 98.81 97 ILE A C 1
ATOM 738 O O . ILE A 1 97 ? -5.793 -15.219 -1.369 1 98.81 97 ILE A O 1
ATOM 742 N N . ARG A 1 98 ? -7.023 -14.016 -2.801 1 98.75 98 ARG A N 1
ATOM 743 C CA . ARG A 1 98 ? -7.43 -15.164 -3.604 1 98.75 98 ARG A CA 1
ATOM 744 C C . ARG A 1 98 ? -6.898 -15.055 -5.027 1 98.75 98 ARG A C 1
ATOM 746 O O . ARG A 1 98 ? -7.176 -14.078 -5.727 1 98.75 98 ARG A O 1
ATOM 753 N N . CYS A 1 99 ? -6.199 -16.062 -5.402 1 98.69 99 CYS A N 1
ATOM 754 C CA . CYS A 1 99 ? -5.535 -16.047 -6.703 1 98.69 99 CYS A CA 1
ATOM 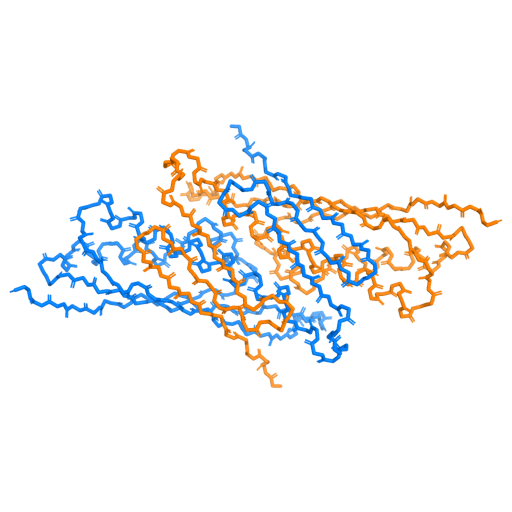755 C C . CYS A 1 99 ? -5.832 -17.312 -7.492 1 98.69 99 CYS A C 1
ATOM 757 O O . CYS A 1 99 ? -5.945 -18.391 -6.914 1 98.69 99 CYS A O 1
ATOM 759 N N . SER A 1 100 ? -6 -17.125 -8.773 1 98.38 100 SER A N 1
ATOM 760 C CA . SER A 1 100 ? -6.145 -18.25 -9.695 1 98.38 100 SER A CA 1
ATOM 761 C C . SER A 1 100 ? -5.215 -18.109 -10.898 1 98.38 100 SER A C 1
ATOM 763 O O . SER A 1 100 ? -4.938 -17 -11.336 1 98.38 100 SER A O 1
ATOM 765 N N . VAL A 1 101 ? -4.836 -19.281 -11.391 1 98.19 101 VAL A N 1
ATOM 766 C CA . VAL A 1 101 ? -3.945 -19.281 -12.547 1 98.19 101 VAL A CA 1
ATOM 767 C C . VAL A 1 101 ? -4.16 -20.562 -13.359 1 98.19 101 VAL A C 1
ATOM 769 O O . VAL A 1 101 ? -4.383 -21.641 -12.797 1 98.19 101 VAL A O 1
ATOM 772 N N . ARG A 1 102 ? -4.133 -20.391 -14.633 1 97.5 102 ARG A N 1
ATOM 773 C CA . ARG A 1 102 ? -4.27 -21.531 -15.531 1 97.5 102 ARG A CA 1
ATOM 774 C C . ARG A 1 102 ? -2.914 -22.156 -15.836 1 97.5 102 ARG A C 1
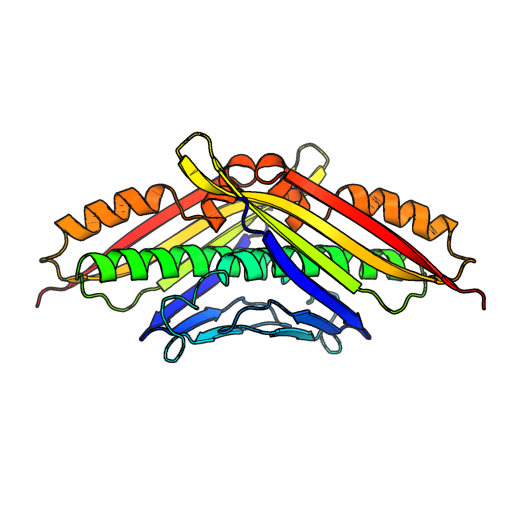ATOM 776 O O . ARG A 1 102 ? -1.997 -21.469 -16.297 1 97.5 102 ARG A O 1
ATOM 783 N N . VAL A 1 103 ? -2.828 -23.422 -15.594 1 97.38 103 VAL A N 1
ATOM 784 C CA . VAL A 1 103 ? -1.579 -24.141 -15.789 1 97.38 103 VAL A CA 1
ATOM 785 C C . VAL A 1 103 ? -1.865 -25.484 -16.453 1 97.38 103 VAL A C 1
ATOM 787 O O . VAL A 1 103 ? -2.963 -26.031 -16.312 1 97.38 103 VAL A O 1
ATOM 790 N N . ASN A 1 104 ? -0.886 -25.953 -17.234 1 97.31 104 ASN A N 1
ATOM 791 C CA . ASN A 1 104 ? -1.024 -27.266 -17.828 1 97.31 104 ASN A CA 1
ATOM 792 C C . ASN A 1 104 ? -0.992 -28.375 -16.781 1 97.31 104 ASN A C 1
ATOM 794 O O . ASN A 1 104 ? -0.197 -28.312 -15.836 1 97.31 104 ASN A O 1
ATOM 798 N N . GLU A 1 105 ? -1.803 -29.422 -16.984 1 96.56 105 GLU A N 1
ATOM 799 C CA . GLU A 1 105 ? -1.877 -30.531 -16.047 1 96.56 105 GLU A CA 1
ATOM 800 C C . GLU A 1 105 ? -0.521 -31.203 -15.883 1 96.56 105 GLU A C 1
ATOM 802 O O . GLU A 1 105 ? -0.207 -31.734 -14.82 1 96.56 105 GLU A O 1
ATOM 807 N N . ARG A 1 106 ? 0.298 -31.172 -16.812 1 96.56 106 ARG A N 1
ATOM 808 C CA . ARG A 1 106 ? 1.606 -31.812 -16.781 1 96.56 106 ARG A CA 1
ATOM 809 C C . ARG A 1 106 ? 2.51 -31.172 -15.742 1 96.56 106 ARG A C 1
ATOM 811 O O . ARG A 1 106 ? 3.461 -31.797 -15.266 1 96.56 106 ARG A O 1
ATOM 818 N N . ASP A 1 107 ? 2.176 -29.906 -15.438 1 97.31 107 ASP A N 1
ATOM 819 C CA . ASP A 1 107 ? 3.02 -29.156 -14.508 1 97.31 107 ASP A CA 1
ATOM 820 C C . ASP A 1 107 ? 2.426 -29.156 -13.102 1 97.31 107 ASP A C 1
ATOM 822 O O . ASP A 1 107 ? 2.801 -28.344 -12.258 1 97.31 107 ASP A O 1
ATOM 826 N N . GLU A 1 108 ? 1.479 -30.016 -12.797 1 96.69 108 GLU A N 1
ATOM 827 C CA . GLU A 1 108 ? 0.757 -30.047 -11.523 1 96.69 108 GLU A CA 1
ATOM 828 C C . GLU A 1 108 ? 1.718 -30.188 -10.352 1 96.69 108 GLU A C 1
ATOM 830 O O . GLU A 1 108 ? 1.562 -29.516 -9.328 1 96.69 108 GLU A O 1
ATOM 835 N N . ALA A 1 109 ? 2.637 -31.078 -10.461 1 97.31 109 ALA A N 1
ATOM 836 C CA . ALA A 1 109 ? 3.564 -31.328 -9.367 1 97.31 109 ALA A CA 1
ATOM 837 C C . ALA A 1 109 ? 4.379 -30.078 -9.047 1 97.31 109 ALA A C 1
ATOM 839 O O . ALA A 1 109 ? 4.551 -29.719 -7.875 1 97.31 109 ALA A O 1
ATOM 840 N N . ILE A 1 110 ? 4.895 -29.453 -10.102 1 97.38 110 ILE A N 1
ATOM 841 C CA . ILE A 1 110 ? 5.668 -28.234 -9.914 1 97.38 110 ILE A CA 1
ATOM 842 C C . ILE A 1 110 ? 4.781 -27.141 -9.32 1 97.38 110 ILE A C 1
ATOM 844 O O . ILE A 1 110 ? 5.199 -26.406 -8.422 1 97.38 110 ILE A O 1
ATOM 848 N N . PHE A 1 111 ? 3.531 -27.031 -9.789 1 97.5 111 PHE A N 1
ATOM 849 C CA . PHE A 1 111 ? 2.598 -26.031 -9.297 1 97.5 111 PHE A CA 1
ATOM 850 C C . PHE A 1 111 ? 2.344 -26.219 -7.801 1 97.5 111 PHE A C 1
ATOM 852 O O . PHE A 1 111 ? 2.262 -25.234 -7.055 1 97.5 111 PHE A O 1
ATOM 859 N N . GLN A 1 112 ? 2.203 -27.453 -7.398 1 97.06 112 GLN A N 1
ATOM 860 C CA . GLN A 1 112 ? 1.943 -27.719 -5.988 1 97.06 112 GLN A CA 1
ATOM 861 C C . GLN A 1 112 ? 3.09 -27.234 -5.113 1 97.06 112 GLN A C 1
ATOM 863 O O . GLN A 1 112 ? 2.861 -26.734 -4.004 1 97.06 112 GLN A O 1
ATOM 868 N N . ARG A 1 113 ? 4.27 -27.391 -5.586 1 97.31 113 ARG A N 1
ATOM 869 C CA . ARG A 1 113 ? 5.418 -26.859 -4.852 1 97.31 113 ARG A CA 1
ATOM 870 C C . ARG A 1 113 ? 5.363 -25.344 -4.758 1 97.31 113 ARG A C 1
ATOM 872 O O . ARG A 1 113 ? 5.625 -24.766 -3.697 1 97.31 113 ARG A O 1
ATOM 879 N N . VAL A 1 114 ? 5.039 -24.703 -5.871 1 97.62 114 VAL A N 1
ATOM 880 C CA . VAL A 1 114 ? 4.914 -23.25 -5.91 1 97.62 114 VAL A CA 1
ATOM 881 C C . VAL A 1 114 ? 3.805 -22.797 -4.961 1 97.62 114 VAL A C 1
ATOM 883 O O . VAL A 1 114 ? 3.955 -21.812 -4.246 1 97.62 114 VAL A O 1
ATOM 886 N N . GLN A 1 115 ? 2.727 -23.5 -5.016 1 97.25 115 GLN A N 1
ATOM 887 C CA . GLN A 1 115 ? 1.585 -23.203 -4.156 1 97.25 115 GLN A CA 1
ATOM 888 C C . GLN A 1 115 ? 1.987 -23.219 -2.686 1 97.25 115 GLN A C 1
ATOM 890 O O . GLN A 1 115 ? 1.564 -22.359 -1.914 1 97.25 115 GLN A O 1
ATOM 895 N N . LYS A 1 116 ? 2.758 -24.203 -2.277 1 96.75 116 LYS A N 1
ATOM 896 C CA . LYS A 1 116 ? 3.238 -24.297 -0.901 1 96.75 116 LYS A CA 1
ATOM 897 C C . LYS A 1 116 ? 4.121 -23.094 -0.552 1 96.75 116 LYS A C 1
ATOM 899 O O . LYS A 1 116 ? 4.027 -22.547 0.551 1 96.75 116 LYS A O 1
ATOM 904 N N . MET A 1 117 ? 4.941 -22.766 -1.431 1 96.06 117 MET A N 1
ATOM 905 C CA . MET A 1 117 ? 5.801 -21.594 -1.232 1 96.06 117 MET A CA 1
ATOM 906 C C . MET A 1 117 ? 4.973 -20.328 -1.054 1 96.06 117 MET A C 1
ATOM 908 O O . MET A 1 117 ? 5.246 -19.531 -0.164 1 96.06 117 MET A O 1
ATOM 912 N N . MET A 1 118 ? 3.949 -20.156 -1.855 1 97.44 118 MET A N 1
ATOM 913 C CA . MET A 1 118 ? 3.148 -18.938 -1.893 1 97.44 118 MET A CA 1
ATOM 914 C C . MET A 1 118 ? 2.244 -18.844 -0.668 1 97.44 118 MET A C 1
ATOM 916 O O . MET A 1 118 ? 1.721 -17.766 -0.359 1 97.44 118 MET A O 1
ATOM 920 N N . ALA A 1 119 ? 2.094 -19.969 0.014 1 95.5 119 ALA A N 1
ATOM 921 C CA . ALA A 1 119 ? 1.25 -20.016 1.205 1 95.5 119 ALA A CA 1
ATOM 922 C C . ALA A 1 119 ? 1.849 -19.156 2.324 1 95.5 119 ALA A C 1
ATOM 924 O O . ALA A 1 119 ? 1.162 -18.828 3.293 1 95.5 119 ALA A O 1
ATOM 925 N N . GLN A 1 120 ? 3.088 -18.812 2.176 1 93.38 120 GLN A N 1
ATOM 926 C CA . GLN A 1 120 ? 3.775 -18.031 3.193 1 93.38 120 GLN A CA 1
ATOM 927 C C . GLN A 1 120 ? 3.756 -16.547 2.842 1 93.38 120 GLN A C 1
ATOM 929 O O . GLN A 1 120 ? 4.277 -15.719 3.592 1 93.38 120 GLN A O 1
ATOM 934 N N . GLY A 1 121 ? 3.168 -16.203 1.729 1 96.12 121 GLY A N 1
ATOM 935 C CA . GLY A 1 121 ? 3.115 -14.828 1.282 1 96.12 121 GLY A CA 1
ATOM 936 C C . GLY A 1 121 ? 4.355 -14.398 0.516 1 96.12 121 GLY A C 1
ATOM 937 O O . GLY A 1 121 ? 5.066 -15.234 -0.039 1 96.12 121 GLY A O 1
ATOM 938 N N . CYS A 1 122 ? 4.492 -13.133 0.355 1 96.81 122 CYS A N 1
ATOM 939 C CA . CYS A 1 122 ? 5.617 -12.492 -0.316 1 96.81 122 CYS A CA 1
ATOM 940 C C . CYS A 1 122 ? 6.254 -11.438 0.579 1 96.81 122 CYS A C 1
ATOM 942 O O . CYS A 1 122 ? 5.945 -11.359 1.769 1 96.81 122 CYS A O 1
ATOM 944 N N . LEU A 1 123 ? 7.227 -10.742 0.036 1 96.75 123 LEU A N 1
ATOM 945 C CA . LEU A 1 123 ? 7.945 -9.773 0.846 1 96.75 123 LEU A CA 1
ATOM 946 C C . LEU A 1 123 ? 6.98 -8.789 1.499 1 96.75 123 LEU A C 1
ATOM 948 O O . LEU A 1 123 ? 7.023 -8.578 2.715 1 96.75 123 LEU A O 1
ATOM 952 N N . VAL A 1 124 ? 6.078 -8.18 0.69 1 98.25 124 VAL A N 1
ATOM 953 C CA . VAL A 1 124 ? 5.172 -7.16 1.194 1 98.25 124 VAL A CA 1
ATOM 954 C C . VAL A 1 124 ? 4.137 -7.797 2.119 1 98.25 124 VAL A C 1
ATOM 956 O O . VAL A 1 124 ? 3.969 -7.367 3.264 1 98.25 124 VAL A O 1
ATOM 959 N N . THR A 1 125 ? 3.434 -8.836 1.638 1 98.25 125 THR A N 1
ATOM 960 C CA . THR A 1 125 ? 2.381 -9.406 2.471 1 98.25 125 THR A CA 1
ATOM 961 C C . THR A 1 125 ? 2.973 -10.07 3.711 1 98.25 125 THR A C 1
ATOM 963 O O . THR A 1 125 ? 2.373 -10.031 4.789 1 98.25 125 THR A O 1
ATOM 966 N N . GLY A 1 126 ? 4.148 -10.672 3.555 1 97.62 126 GLY A N 1
ATOM 967 C CA . GLY A 1 126 ? 4.82 -11.227 4.719 1 97.62 126 GLY A CA 1
ATOM 968 C C . GLY A 1 126 ? 5.152 -10.18 5.77 1 97.62 126 GLY A C 1
ATOM 969 O O . GLY A 1 126 ? 5.168 -10.477 6.965 1 97.62 126 GLY A O 1
ATOM 970 N N . SER A 1 127 ? 5.43 -9.016 5.398 1 97.94 127 SER A N 1
ATOM 971 C CA . SER A 1 127 ? 5.746 -7.918 6.305 1 97.94 127 SER A CA 1
ATOM 972 C C . SER A 1 127 ? 4.52 -7.48 7.098 1 97.94 127 SER A C 1
ATOM 974 O O . SER A 1 127 ? 4.637 -6.758 8.086 1 97.94 127 SER A O 1
ATOM 976 N N . LEU A 1 128 ? 3.34 -7.898 6.641 1 98.19 128 LEU A N 1
ATOM 977 C CA . LEU A 1 128 ? 2.09 -7.453 7.246 1 98.19 128 LEU A CA 1
ATOM 978 C C . LEU A 1 128 ? 1.581 -8.477 8.258 1 98.19 128 LEU A C 1
ATOM 980 O O . LEU A 1 128 ? 0.651 -8.195 9.016 1 98.19 128 LEU A O 1
ATOM 984 N N . HIS A 1 129 ? 2.137 -9.656 8.375 1 96.62 129 HIS A N 1
ATOM 985 C CA . HIS A 1 129 ? 1.593 -10.812 9.07 1 96.62 129 HIS A CA 1
ATOM 986 C C . HIS A 1 129 ? 1.325 -10.5 10.539 1 96.62 129 HIS A C 1
ATOM 988 O O . HIS A 1 129 ? 0.301 -10.906 11.094 1 96.62 129 HIS A O 1
ATOM 994 N N . ASP A 1 130 ? 2.154 -9.836 11.25 1 94.94 130 ASP A N 1
ATOM 995 C CA . ASP A 1 130 ? 1.993 -9.594 12.68 1 94.94 130 ASP A CA 1
ATOM 996 C C . ASP A 1 130 ? 0.956 -8.508 12.945 1 94.94 130 ASP A C 1
ATOM 998 O O . ASP A 1 130 ? 0.318 -8.484 14 1 94.94 130 ASP A O 1
ATOM 1002 N N . GLY A 1 131 ? 0.737 -7.68 11.961 1 96 131 GLY A N 1
ATOM 1003 C CA . GLY A 1 131 ? -0.182 -6.57 12.156 1 96 131 GLY A CA 1
ATOM 1004 C C . GLY A 1 131 ? -1.56 -6.824 11.578 1 96 131 GLY A C 1
ATOM 1005 O O . GLY A 1 131 ? -2.561 -6.328 12.094 1 96 131 GLY A O 1
ATOM 1006 N N . ILE A 1 132 ? -1.58 -7.461 10.477 1 97.94 132 ILE A N 1
ATOM 1007 C CA . ILE A 1 132 ? -2.811 -7.789 9.773 1 97.94 132 ILE A CA 1
ATOM 1008 C C . ILE A 1 132 ? -2.92 -9.305 9.602 1 97.94 132 ILE A C 1
ATOM 1010 O O . ILE A 1 132 ? -1.965 -9.953 9.172 1 97.94 132 ILE A O 1
ATOM 1014 N N . ALA A 1 133 ? -4.102 -9.906 9.984 1 9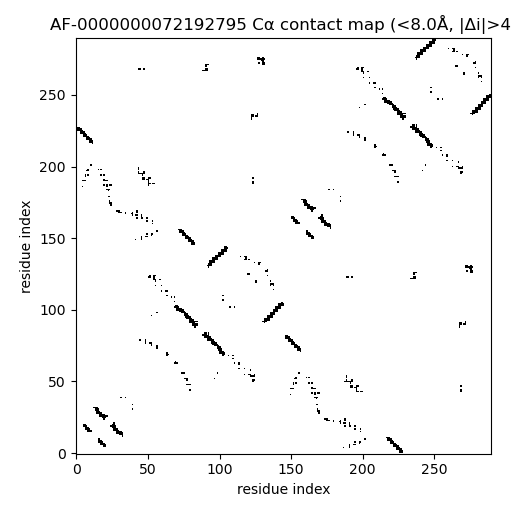7.88 133 ALA A N 1
ATOM 1015 C CA . ALA A 1 133 ? -4.316 -11.32 9.703 1 97.88 133 ALA A CA 1
ATOM 1016 C C . ALA A 1 133 ? -4.363 -11.578 8.195 1 97.88 133 ALA A C 1
ATOM 1018 O O . ALA A 1 133 ? -5.203 -11.023 7.488 1 97.88 133 ALA A O 1
ATOM 1019 N N . MET A 1 134 ? -3.461 -12.398 7.715 1 98.38 134 MET A N 1
ATOM 1020 C CA . MET A 1 134 ? -3.359 -12.648 6.281 1 98.38 134 MET A CA 1
ATOM 1021 C C . MET A 1 134 ? -3.818 -14.062 5.945 1 98.38 134 MET A C 1
ATOM 1023 O O . MET A 1 134 ? -3.48 -15.016 6.648 1 98.38 134 MET A O 1
ATOM 1027 N N . GLU A 1 135 ? -4.559 -14.172 4.914 1 98.5 135 GLU A N 1
ATOM 1028 C CA . GLU A 1 135 ? -4.926 -15.461 4.34 1 98.5 135 GLU A CA 1
ATOM 1029 C C . GLU A 1 135 ? -4.676 -15.484 2.832 1 98.5 135 GLU A C 1
ATOM 1031 O O . GLU A 1 135 ? -4.926 -14.5 2.141 1 98.5 135 GLU A O 1
ATOM 1036 N N . TYR A 1 136 ? -4.211 -16.625 2.381 1 98.5 136 TYR A N 1
ATOM 1037 C CA . TYR A 1 136 ? -3.9 -16.797 0.967 1 98.5 136 TYR A CA 1
ATOM 1038 C C . TYR A 1 136 ? -4.598 -18.031 0.405 1 98.5 136 TYR A C 1
ATOM 1040 O O . TYR A 1 136 ? -4.602 -19.094 1.036 1 98.5 136 TYR A O 1
ATOM 1048 N N . GLU A 1 137 ? -5.191 -17.875 -0.647 1 98.19 137 GLU A N 1
ATOM 1049 C CA . GLU A 1 137 ? -5.762 -18.969 -1.416 1 98.19 137 GLU A CA 1
ATOM 1050 C C . GLU A 1 137 ? -5.277 -18.938 -2.863 1 98.19 137 GLU A C 1
ATOM 1052 O O . GLU A 1 137 ? -5.527 -17.984 -3.588 1 98.19 137 GLU A O 1
ATOM 1057 N N . LEU A 1 138 ? -4.559 -19.938 -3.271 1 98.19 138 LEU A N 1
ATOM 1058 C CA . LEU A 1 138 ? -4.102 -20.078 -4.648 1 98.19 138 LEU A CA 1
ATOM 1059 C C . LEU A 1 138 ? -4.691 -21.344 -5.281 1 98.19 138 LEU A C 1
ATOM 1061 O O . LEU A 1 138 ? -4.426 -22.453 -4.828 1 98.19 138 LEU A O 1
ATOM 1065 N N . GLU A 1 139 ? -5.445 -21.109 -6.277 1 95.56 139 GLU A N 1
ATOM 1066 C CA . GLU A 1 139 ? -6.121 -22.234 -6.926 1 95.56 139 GLU A CA 1
ATOM 1067 C C . GLU A 1 139 ? -5.672 -22.375 -8.375 1 95.56 139 GLU A C 1
ATOM 1069 O O . GLU A 1 139 ? -5.633 -21.406 -9.125 1 95.56 139 GLU A O 1
ATOM 1074 N N . PRO A 1 140 ? -5.371 -23.562 -8.773 1 95.44 140 PRO A N 1
ATOM 1075 C CA . PRO A 1 140 ? -5.062 -23.812 -10.18 1 95.44 140 PRO A CA 1
ATOM 1076 C C . PRO A 1 140 ? -6.312 -24.094 -11.016 1 95.44 140 PRO A C 1
ATOM 1078 O O . PRO A 1 140 ? -7.316 -24.578 -10.492 1 95.44 140 PRO A O 1
ATOM 1081 N N . ILE A 1 141 ? -6.305 -23.625 -12.234 1 96.19 141 ILE A N 1
ATOM 1082 C CA . ILE A 1 141 ? -7.215 -24.094 -13.281 1 96.19 141 ILE A CA 1
ATOM 1083 C C . ILE A 1 141 ? -6.449 -24.938 -14.297 1 96.19 141 ILE A C 1
ATOM 1085 O O . ILE A 1 141 ? -5.75 -24.391 -15.156 1 96.19 141 ILE A O 1
ATOM 1089 N N . PHE A 1 142 ? -6.609 -26.188 -14.18 1 94.81 142 PHE A N 1
ATOM 1090 C CA . PHE A 1 142 ? -5.816 -27.062 -15.031 1 94.81 142 PHE A CA 1
ATOM 1091 C C . PHE A 1 142 ? -6.461 -27.219 -16.406 1 94.81 142 PHE A C 1
ATOM 1093 O O . PHE A 1 142 ? -7.684 -27.312 -16.516 1 94.81 142 PHE A O 1
ATOM 1100 N N . TYR A 1 143 ? -5.609 -27.156 -17.312 1 91.56 143 TYR A N 1
ATOM 1101 C CA . TYR A 1 143 ? -6.047 -27.5 -18.672 1 91.56 143 TYR A CA 1
ATOM 1102 C C . TYR A 1 143 ? -5.168 -28.594 -19.266 1 91.56 143 TYR A C 1
ATOM 1104 O O . TYR A 1 143 ? -4.062 -28.844 -18.781 1 91.56 143 TYR A O 1
ATOM 1112 N N . ASP A 1 144 ? -5.762 -29.484 -20.188 1 84.06 144 ASP A N 1
ATOM 1113 C CA . ASP A 1 144 ? -5.043 -30.547 -20.859 1 84.06 144 ASP A CA 1
ATOM 1114 C C . ASP A 1 144 ? -4.645 -30.141 -22.266 1 84.06 144 ASP A C 1
ATOM 1116 O O . ASP A 1 144 ? -5.449 -29.562 -23 1 84.06 144 ASP A O 1
ATOM 1120 N N . ALA A 1 145 ? -3.285 -30.188 -22.562 1 63.56 145 ALA A N 1
ATOM 1121 C CA . ALA A 1 145 ? -2.908 -29.969 -23.953 1 63.56 145 ALA A CA 1
ATOM 1122 C C . ALA A 1 145 ? -3.354 -31.141 -24.828 1 63.56 145 ALA A C 1
ATOM 1124 O O . ALA A 1 145 ? -3.424 -32.281 -24.359 1 63.56 145 ALA A O 1
ATOM 1125 N N . MET B 1 1 ? -20.906 -3.414 11.57 1 42.03 1 MET B N 1
ATOM 1126 C CA . MET B 1 1 ? -20.766 -4.344 10.453 1 42.03 1 MET B CA 1
ATOM 1127 C C . MET B 1 1 ? -19.422 -4.164 9.766 1 42.03 1 MET B C 1
ATOM 1129 O O . MET B 1 1 ? -18.953 -3.035 9.586 1 42.03 1 MET B O 1
ATOM 1133 N N . SER B 1 2 ? -18.5 -5.129 9.734 1 58.97 2 SER B N 1
ATOM 1134 C CA . SER B 1 2 ? -17.172 -5.039 9.148 1 58.97 2 SER B CA 1
ATOM 1135 C C . SER B 1 2 ? -17.234 -4.652 7.672 1 58.97 2 SER B C 1
ATOM 1137 O O . SER B 1 2 ? -18 -5.234 6.906 1 58.97 2 SER B O 1
ATOM 1139 N N . ASP B 1 3 ? -16.859 -3.379 7.363 1 84.5 3 ASP B N 1
ATOM 1140 C CA . ASP B 1 3 ? -16.844 -2.949 5.969 1 84.5 3 ASP B CA 1
ATOM 1141 C C . ASP B 1 3 ? -15.789 -3.715 5.172 1 84.5 3 ASP B C 1
ATOM 1143 O O . ASP B 1 3 ? -14.719 -4.039 5.699 1 84.5 3 ASP B O 1
ATOM 1147 N N . ILE B 1 4 ? -16.297 -4.391 4.133 1 90.88 4 ILE B N 1
ATOM 1148 C CA . ILE B 1 4 ? -15.398 -5.148 3.262 1 90.88 4 ILE B CA 1
ATOM 1149 C C . ILE B 1 4 ? -15.102 -4.344 1.997 1 90.88 4 ILE B C 1
ATOM 1151 O O . ILE B 1 4 ? -16 -3.734 1.417 1 90.88 4 ILE B O 1
ATOM 1155 N N . LEU B 1 5 ? -13.844 -4.27 1.737 1 94.19 5 LEU B N 1
ATOM 1156 C CA . LEU B 1 5 ? -13.352 -3.668 0.503 1 94.19 5 LEU B CA 1
ATOM 1157 C C . LEU B 1 5 ? -12.648 -4.707 -0.368 1 94.19 5 LEU B C 1
ATOM 1159 O O . LEU B 1 5 ? -11.891 -5.535 0.137 1 94.19 5 LEU B O 1
ATOM 1163 N N . THR B 1 6 ? -13.023 -4.699 -1.725 1 96.62 6 THR B N 1
ATOM 1164 C CA . THR B 1 6 ? -12.414 -5.676 -2.619 1 96.62 6 THR B CA 1
ATOM 1165 C C . THR B 1 6 ? -11.656 -4.977 -3.744 1 96.62 6 THR B C 1
ATOM 1167 O O . THR B 1 6 ? -12.141 -3.996 -4.312 1 96.62 6 THR B O 1
ATOM 1170 N N . VAL B 1 7 ? -10.461 -5.43 -4.02 1 98.5 7 VAL B N 1
ATOM 1171 C CA . VAL B 1 7 ? -9.609 -4.98 -5.113 1 98.5 7 VAL B CA 1
ATOM 1172 C C . VAL B 1 7 ? -9.25 -6.164 -6.008 1 98.5 7 VAL B C 1
ATOM 1174 O O . VAL B 1 7 ? -9 -7.27 -5.516 1 98.5 7 VAL B O 1
ATOM 1177 N N . SER B 1 8 ? -9.18 -5.906 -7.32 1 98.75 8 SER B N 1
ATOM 1178 C CA . SER B 1 8 ? -8.914 -7.016 -8.227 1 98.75 8 SER B CA 1
ATOM 1179 C C . SER B 1 8 ? -7.641 -6.773 -9.031 1 98.75 8 SER B C 1
ATOM 1181 O O . SER 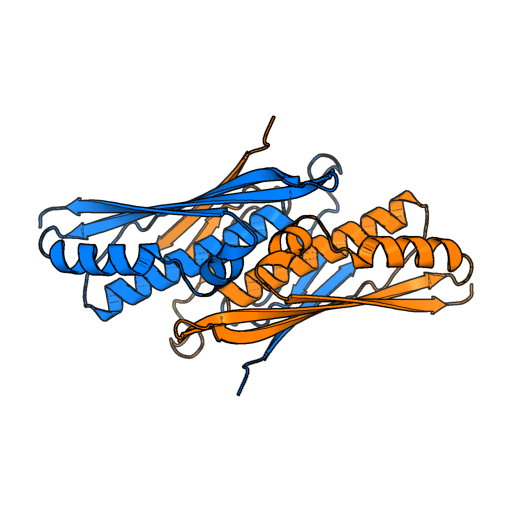B 1 8 ? -7.23 -5.625 -9.227 1 98.75 8 SER B O 1
ATOM 1183 N N . TYR B 1 9 ? -7.094 -7.855 -9.531 1 98.88 9 TYR B N 1
ATOM 1184 C CA . TYR B 1 9 ? -5.801 -7.875 -10.203 1 98.88 9 TYR B CA 1
ATOM 1185 C C . TYR B 1 9 ? -5.793 -8.891 -11.336 1 98.88 9 TYR B C 1
ATOM 1187 O O . TYR B 1 9 ? -6.406 -9.953 -11.234 1 98.88 9 TYR B O 1
ATOM 1195 N N . SER B 1 10 ? -5.066 -8.523 -12.383 1 98.69 10 SER B N 1
ATOM 1196 C CA . SER B 1 10 ? -4.777 -9.469 -13.453 1 98.69 10 SER B CA 1
ATOM 1197 C C . SER B 1 10 ? -3.377 -9.258 -14.016 1 98.69 10 SER B C 1
ATOM 1199 O O . SER B 1 10 ? -2.809 -8.172 -13.883 1 98.69 10 SER B O 1
ATOM 1201 N N . PHE B 1 11 ? -2.922 -10.281 -14.547 1 98.31 11 PHE B N 1
ATOM 1202 C CA . PHE B 1 11 ? -1.588 -10.266 -15.141 1 98.31 11 PHE B CA 1
ATOM 1203 C C . PHE B 1 11 ? -1.592 -10.953 -16.5 1 98.31 11 PHE B C 1
ATOM 1205 O O . PHE B 1 11 ? -2.104 -12.062 -16.641 1 98.31 11 PHE B O 1
ATOM 1212 N N . LYS B 1 12 ? -1.069 -10.25 -17.484 1 95.62 12 LYS B N 1
ATOM 1213 C CA . LYS B 1 12 ? -0.89 -10.805 -18.828 1 95.62 12 LYS B CA 1
ATOM 1214 C C . LYS B 1 12 ? 0.285 -10.148 -19.547 1 95.62 12 LYS B C 1
ATOM 1216 O O . LYS B 1 12 ? 0.402 -8.922 -19.562 1 95.62 12 LYS B O 1
ATOM 1221 N N . ASP B 1 13 ? 1.226 -10.969 -20.141 1 92.5 13 ASP B N 1
ATOM 1222 C CA . ASP B 1 13 ? 2.311 -10.508 -21 1 92.5 13 ASP B CA 1
ATOM 1223 C C . ASP B 1 13 ? 3.129 -9.414 -20.312 1 92.5 13 ASP B C 1
ATOM 1225 O O . ASP B 1 13 ? 3.32 -8.336 -20.875 1 92.5 13 ASP B O 1
ATOM 1229 N N . ASP B 1 14 ? 3.416 -9.508 -19.031 1 94.06 14 ASP B N 1
ATOM 1230 C CA . ASP B 1 14 ? 4.297 -8.664 -18.234 1 94.06 14 ASP B CA 1
ATOM 1231 C C . ASP B 1 14 ? 3.615 -7.34 -17.891 1 94.06 14 ASP B C 1
ATOM 1233 O O . ASP B 1 14 ? 4.285 -6.359 -17.562 1 94.06 14 ASP B O 1
ATOM 1237 N N . VAL B 1 15 ? 2.279 -7.363 -18.062 1 97.44 15 VAL B N 1
ATOM 1238 C CA . VAL B 1 15 ? 1.49 -6.207 -17.641 1 97.44 15 VAL B CA 1
ATOM 1239 C C . VAL B 1 15 ? 0.604 -6.582 -16.469 1 97.44 15 VAL B C 1
ATOM 1241 O O . VAL B 1 15 ? -0.135 -7.57 -16.516 1 97.44 15 VAL B O 1
ATOM 1244 N N . HIS B 1 16 ? 0.744 -5.809 -15.43 1 98.25 16 HIS B N 1
ATOM 1245 C CA . HIS B 1 16 ? -0.08 -5.953 -14.234 1 98.25 16 HIS B CA 1
ATOM 1246 C C . HIS B 1 16 ? -1.189 -4.91 -14.203 1 98.25 16 HIS B C 1
ATOM 1248 O O . HIS B 1 16 ? -0.921 -3.711 -14.305 1 98.25 16 HIS B O 1
ATOM 1254 N N . SER B 1 17 ? -2.395 -5.379 -14.078 1 98.69 17 SER B N 1
ATOM 1255 C CA . SER B 1 17 ? -3.553 -4.492 -14.031 1 98.69 17 SER B CA 1
ATOM 1256 C C . SER B 1 17 ? -4.301 -4.637 -12.711 1 98.69 17 SER B C 1
ATOM 1258 O O . SER B 1 17 ? -4.664 -5.746 -12.312 1 98.69 17 SER B O 1
ATOM 1260 N N . ILE B 1 18 ? -4.508 -3.512 -12.086 1 98.81 18 ILE B N 1
ATOM 1261 C CA . ILE B 1 18 ? -5.223 -3.492 -10.812 1 98.81 18 ILE B CA 1
ATOM 1262 C C . ILE B 1 18 ? -6.445 -2.582 -10.922 1 98.81 18 ILE B C 1
ATOM 1264 O O . ILE B 1 18 ? -6.324 -1.414 -11.297 1 98.81 18 ILE B O 1
ATOM 1268 N N . ASP B 1 19 ? -7.582 -3.131 -10.68 1 98.56 19 ASP B N 1
ATOM 1269 C CA . ASP B 1 19 ? -8.805 -2.357 -10.477 1 98.56 19 ASP B CA 1
ATOM 1270 C C . ASP B 1 19 ? -9.031 -2.064 -9 1 98.56 19 ASP B C 1
ATOM 1272 O O . ASP B 1 19 ? -9.461 -2.941 -8.242 1 98.56 19 ASP B O 1
ATOM 1276 N N . THR B 1 20 ? -8.805 -0.901 -8.641 1 97.25 20 THR B N 1
ATOM 1277 C CA . THR B 1 20 ? -8.797 -0.56 -7.223 1 97.25 20 THR B CA 1
ATOM 1278 C C . THR B 1 20 ? -10.219 -0.355 -6.707 1 97.25 20 THR B C 1
ATOM 1280 O O . THR B 1 20 ? -10.477 -0.523 -5.512 1 97.25 20 THR B O 1
ATOM 1283 N N . GLY B 1 21 ? -11.148 0.119 -7.578 1 93.31 21 GLY B N 1
ATOM 1284 C CA . GLY B 1 21 ? -12.492 0.488 -7.168 1 93.31 21 GLY B CA 1
ATOM 1285 C C . GLY B 1 21 ? -12.586 1.905 -6.633 1 93.31 21 GLY B C 1
ATOM 1286 O O . GLY B 1 21 ? -13.68 2.395 -6.344 1 93.31 21 GLY B O 1
ATOM 1287 N N . SER B 1 22 ? -11.484 2.596 -6.484 1 93.19 22 SER B N 1
ATOM 1288 C CA . SER B 1 22 ? -11.484 3.986 -6.047 1 93.19 22 SER B CA 1
ATOM 1289 C C . SER B 1 22 ? -12 4.914 -7.148 1 93.19 22 SER B C 1
ATOM 1291 O O . SER B 1 22 ? -11.656 4.738 -8.32 1 93.19 22 SER B O 1
ATOM 1293 N N . ILE B 1 23 ? -12.852 5.867 -6.762 1 92.75 23 ILE B N 1
ATOM 1294 C CA . ILE B 1 23 ? -13.305 6.84 -7.746 1 92.75 23 ILE B CA 1
ATOM 1295 C C . ILE B 1 23 ? -12.133 7.707 -8.203 1 92.75 23 ILE B C 1
ATOM 1297 O O . ILE B 1 23 ? -11.977 7.977 -9.391 1 92.75 23 ILE B O 1
ATOM 1301 N N . ALA B 1 24 ? -11.25 8.109 -7.305 1 94.12 24 ALA B N 1
ATOM 1302 C CA . ALA B 1 24 ? -10.148 9.031 -7.586 1 94.12 24 ALA B CA 1
ATOM 1303 C C . ALA B 1 24 ? -8.984 8.305 -8.25 1 94.12 24 ALA B C 1
ATOM 1305 O O . ALA B 1 24 ? -8.156 8.93 -8.922 1 94.12 24 ALA B O 1
ATOM 1306 N N . LEU B 1 25 ? -8.805 7.043 -8.078 1 96.19 25 LEU B N 1
ATOM 1307 C CA . LEU B 1 25 ? -7.742 6.203 -8.633 1 96.19 25 LEU B CA 1
ATOM 1308 C C . LEU B 1 25 ? -8.281 4.824 -9 1 96.19 25 LEU B C 1
ATOM 1310 O O . LEU B 1 25 ? -7.945 3.83 -8.352 1 96.19 25 LEU B O 1
ATOM 1314 N N . PRO B 1 26 ? -9.016 4.734 -10.055 1 96 26 PRO B N 1
ATOM 1315 C CA . PRO B 1 26 ? -9.789 3.525 -10.344 1 96 26 PRO B CA 1
ATOM 1316 C C . PRO B 1 26 ? -8.922 2.367 -10.828 1 96 26 PRO B C 1
ATOM 1318 O O . PRO B 1 26 ? -9.273 1.202 -10.633 1 96 26 PRO B O 1
ATOM 1321 N N . HIS B 1 27 ? -7.809 2.768 -11.523 1 97.62 27 HIS B N 1
ATOM 1322 C CA . HIS B 1 27 ? -6.977 1.726 -12.117 1 97.62 27 HIS B CA 1
ATOM 1323 C C . HIS B 1 27 ? -5.496 2.053 -11.961 1 97.62 27 HIS B C 1
ATOM 1325 O O . HIS B 1 27 ? -5.102 3.219 -12.047 1 97.62 27 HIS B O 1
ATOM 1331 N N . ILE B 1 28 ? -4.742 1.041 -11.742 1 98.38 28 ILE B N 1
ATOM 1332 C CA . ILE B 1 28 ? -3.283 1.11 -11.789 1 98.38 28 ILE B CA 1
ATOM 1333 C C . ILE B 1 28 ? -2.746 0.066 -12.766 1 98.38 28 ILE B C 1
ATOM 1335 O O . ILE B 1 28 ? -3.133 -1.104 -12.703 1 98.38 28 ILE B O 1
ATOM 1339 N N . THR B 1 29 ? -1.985 0.496 -13.648 1 98.25 29 THR B N 1
ATOM 1340 C CA . THR B 1 29 ? -1.316 -0.41 -14.57 1 98.25 29 THR B CA 1
ATOM 1341 C C . THR B 1 29 ? 0.198 -0.332 -14.406 1 98.25 29 THR B C 1
ATOM 1343 O O . THR B 1 29 ? 0.772 0.759 -14.398 1 98.25 29 THR B O 1
ATOM 1346 N N . ILE B 1 30 ? 0.817 -1.407 -14.188 1 97.94 30 ILE B N 1
ATOM 1347 C CA . ILE B 1 30 ? 2.27 -1.533 -14.148 1 97.94 30 ILE B CA 1
ATOM 1348 C C . ILE B 1 30 ? 2.748 -2.346 -15.352 1 97.94 30 ILE B C 1
ATOM 1350 O O . ILE B 1 30 ? 2.535 -3.559 -15.414 1 97.94 30 ILE B O 1
ATOM 1354 N N . ASP B 1 31 ? 3.352 -1.68 -16.281 1 96.62 31 ASP B N 1
ATOM 1355 C CA . ASP B 1 31 ? 3.797 -2.268 -17.547 1 96.62 31 ASP B CA 1
ATOM 1356 C C . ASP B 1 31 ? 5.293 -2.574 -17.5 1 96.62 31 ASP B C 1
ATOM 1358 O O . ASP B 1 31 ? 6.121 -1.667 -17.609 1 96.62 31 ASP B O 1
ATOM 1362 N N . ASN B 1 32 ? 5.598 -3.797 -17.469 1 96.12 32 ASN B N 1
ATOM 1363 C CA . ASN B 1 32 ? 6.988 -4.211 -17.312 1 96.12 32 ASN B CA 1
ATOM 1364 C C . ASN B 1 32 ? 7.582 -4.68 -18.641 1 96.12 32 ASN B C 1
ATOM 1366 O O . ASN B 1 32 ? 8.727 -5.125 -18.688 1 96.12 32 ASN B O 1
ATOM 1370 N N . ARG B 1 33 ? 6.977 -4.648 -19.797 1 94.75 33 ARG B N 1
ATOM 1371 C CA . ARG B 1 33 ? 7.398 -5.227 -21.062 1 94.75 33 ARG B CA 1
ATOM 1372 C C . ARG B 1 33 ? 8.742 -4.66 -21.5 1 94.75 33 ARG B C 1
ATOM 1374 O O . ARG B 1 33 ? 9.578 -5.387 -22.047 1 94.75 33 ARG B O 1
ATOM 1381 N N . GLU B 1 34 ? 9 -3.42 -21.156 1 94 34 GLU B N 1
ATOM 1382 C CA . GLU B 1 34 ? 10.242 -2.803 -21.609 1 94 34 GLU B CA 1
ATOM 1383 C C . GLU B 1 34 ? 11.18 -2.512 -20.453 1 94 34 GLU B C 1
ATOM 1385 O O . GLU B 1 34 ? 12.094 -1.693 -20.578 1 94 34 GLU B O 1
ATOM 1390 N N . ILE B 1 35 ? 10.953 -3.07 -19.391 1 94.56 35 ILE B N 1
ATOM 1391 C CA . ILE B 1 35 ? 11.789 -2.857 -18.219 1 94.56 35 ILE B CA 1
ATOM 1392 C C . ILE B 1 35 ? 12.656 -4.09 -17.969 1 94.56 35 ILE B C 1
ATOM 1394 O O . ILE B 1 35 ? 12.141 -5.188 -17.75 1 94.56 35 ILE B O 1
ATOM 1398 N N . PRO B 1 36 ? 13.961 -3.871 -18 1 92.81 36 PRO B N 1
ATOM 1399 C CA . PRO B 1 36 ? 14.844 -5.004 -17.719 1 92.81 36 PRO B CA 1
ATOM 1400 C C . PRO B 1 36 ? 14.547 -5.645 -16.359 1 92.81 36 PRO B C 1
ATOM 1402 O O . PRO B 1 36 ? 14.219 -4.945 -15.398 1 92.81 36 PRO B O 1
ATOM 1405 N N . LYS B 1 37 ? 14.695 -6.988 -16.281 1 86.88 37 LYS B N 1
ATOM 1406 C CA . LYS B 1 37 ? 14.336 -7.758 -15.094 1 86.88 37 LYS B CA 1
ATOM 1407 C C . LYS B 1 37 ? 15.039 -7.211 -13.852 1 86.88 37 LYS B C 1
ATOM 1409 O O . LYS B 1 37 ? 14.438 -7.137 -12.781 1 86.88 37 LYS B O 1
ATOM 1414 N N . ASP B 1 38 ? 16.219 -6.789 -14.016 1 87.31 38 ASP B N 1
ATOM 1415 C CA . ASP B 1 38 ? 17 -6.328 -12.883 1 87.31 38 ASP B CA 1
ATOM 1416 C C . ASP B 1 38 ? 16.578 -4.926 -12.445 1 87.31 38 ASP B C 1
ATOM 1418 O O . ASP B 1 38 ? 17.047 -4.422 -11.422 1 87.31 38 ASP B O 1
ATOM 1422 N N . GLN B 1 39 ? 15.633 -4.348 -13.172 1 88.56 39 GLN B N 1
ATOM 1423 C CA . GLN B 1 39 ? 15.172 -3.004 -12.844 1 88.56 39 GLN B CA 1
ATOM 1424 C C . GLN B 1 39 ? 13.703 -3.02 -12.414 1 88.56 39 GLN B C 1
ATOM 1426 O O . GLN B 1 39 ? 13.109 -1.967 -12.164 1 88.56 39 GLN B O 1
ATOM 1431 N N . ARG B 1 40 ? 13.117 -4.141 -12.273 1 86.56 40 ARG B N 1
ATOM 1432 C CA . ARG B 1 40 ? 11.695 -4.273 -11.969 1 86.56 40 ARG B CA 1
ATOM 1433 C C . ARG B 1 40 ? 11.461 -4.289 -10.461 1 86.56 40 ARG B C 1
ATOM 1435 O O . ARG B 1 40 ? 10.328 -4.152 -10.008 1 86.56 40 ARG B O 1
ATOM 1442 N N . GLY B 1 41 ? 12.438 -4.336 -9.664 1 81.81 41 GLY B N 1
ATOM 1443 C CA . GLY B 1 41 ? 12.273 -4.477 -8.227 1 81.81 41 GLY B CA 1
ATOM 1444 C C . GLY B 1 41 ? 11.82 -3.195 -7.547 1 81.81 41 GLY B C 1
ATOM 1445 O O . GLY B 1 41 ? 12.023 -2.102 -8.078 1 81.81 41 GLY B O 1
ATOM 1446 N N . GLY B 1 42 ? 11 -3.336 -6.496 1 91.62 42 GLY B N 1
ATOM 1447 C CA . GLY B 1 42 ? 10.703 -2.199 -5.641 1 91.62 42 GLY B CA 1
ATOM 1448 C C . GLY B 1 42 ? 9.266 -1.719 -5.766 1 91.62 42 GLY B C 1
ATOM 1449 O O . GLY B 1 42 ? 8.727 -1.117 -4.836 1 91.62 42 GLY B O 1
ATOM 1450 N N . THR B 1 43 ? 8.625 -2.084 -6.848 1 96.06 43 THR B N 1
ATOM 1451 C CA . THR B 1 43 ? 7.328 -1.486 -7.145 1 96.06 43 THR B CA 1
ATOM 1452 C C . THR B 1 43 ? 6.32 -1.811 -6.047 1 96.06 43 THR B C 1
ATOM 1454 O O . THR B 1 43 ? 5.586 -0.93 -5.59 1 96.06 43 THR B O 1
ATOM 1457 N N . ALA B 1 44 ? 6.312 -3.033 -5.586 1 97.31 44 ALA B N 1
ATOM 1458 C CA . ALA B 1 44 ? 5.367 -3.41 -4.535 1 97.31 44 ALA B CA 1
ATOM 1459 C C . ALA B 1 44 ? 5.633 -2.629 -3.254 1 97.31 44 ALA B C 1
ATOM 1461 O O . ALA B 1 44 ? 4.703 -2.145 -2.609 1 97.31 44 ALA B O 1
ATOM 1462 N N . LYS B 1 45 ? 6.883 -2.492 -2.855 1 97.69 45 LYS B N 1
ATOM 1463 C CA . LYS B 1 45 ? 7.266 -1.728 -1.672 1 97.69 45 LYS B CA 1
ATOM 1464 C C . LYS B 1 45 ? 6.922 -0.251 -1.837 1 97.69 45 LYS B C 1
ATOM 1466 O O . LYS B 1 45 ? 6.469 0.396 -0.889 1 97.69 45 LYS B O 1
ATOM 1471 N N . GLN B 1 46 ? 7.141 0.218 -3.051 1 98.12 46 GLN B N 1
ATOM 1472 C CA . GLN B 1 46 ? 6.824 1.611 -3.348 1 98.12 46 GLN B CA 1
ATOM 1473 C C . GLN B 1 46 ? 5.32 1.861 -3.262 1 98.12 46 GLN B C 1
ATOM 1475 O O . GLN B 1 46 ? 4.887 2.914 -2.789 1 98.12 46 GLN B O 1
ATOM 1480 N N . LEU B 1 47 ? 4.523 0.912 -3.701 1 98.56 47 LEU B N 1
ATOM 1481 C CA . LEU B 1 47 ? 3.074 1.006 -3.562 1 98.56 47 LEU B CA 1
ATOM 1482 C C . LEU B 1 47 ? 2.668 0.994 -2.094 1 98.56 47 LEU B C 1
ATOM 1484 O O . LEU B 1 47 ? 1.758 1.722 -1.69 1 98.56 47 LEU B O 1
ATOM 1488 N N . LEU B 1 48 ? 3.303 0.184 -1.271 1 98.75 48 LEU B N 1
ATOM 1489 C CA . LEU B 1 48 ? 3.049 0.175 0.165 1 98.75 48 LEU B CA 1
ATOM 1490 C C . LEU B 1 48 ? 3.342 1.54 0.777 1 98.75 48 LEU B C 1
ATOM 1492 O O . LEU B 1 48 ? 2.543 2.061 1.558 1 98.75 48 LEU B O 1
ATOM 1496 N N . ALA B 1 49 ? 4.496 2.096 0.394 1 98.75 49 ALA B N 1
ATOM 1497 C CA . ALA B 1 49 ? 4.852 3.436 0.858 1 98.75 49 ALA B CA 1
ATOM 1498 C C . ALA B 1 49 ? 3.826 4.465 0.393 1 98.75 49 ALA B C 1
ATOM 1500 O O . ALA B 1 49 ? 3.449 5.363 1.151 1 98.75 49 ALA B O 1
ATOM 1501 N N . ALA B 1 50 ? 3.389 4.332 -0.832 1 98.81 50 ALA B N 1
ATOM 1502 C CA . ALA B 1 50 ? 2.402 5.254 -1.389 1 98.81 50 ALA B CA 1
ATOM 1503 C C . ALA B 1 50 ? 1.099 5.211 -0.596 1 98.81 50 ALA B C 1
ATOM 1505 O O . ALA B 1 50 ? 0.509 6.25 -0.298 1 98.81 50 ALA B O 1
ATOM 1506 N N . ALA B 1 51 ? 0.625 4.004 -0.283 1 98.75 51 ALA B N 1
ATOM 1507 C CA . ALA B 1 51 ? -0.58 3.848 0.528 1 98.75 51 ALA B CA 1
ATOM 1508 C C . ALA B 1 51 ? -0.437 4.566 1.867 1 98.75 51 ALA B C 1
ATOM 1510 O O . ALA B 1 51 ? -1.345 5.285 2.295 1 98.75 51 ALA B O 1
ATOM 1511 N N . SER B 1 52 ? 0.678 4.426 2.475 1 98.81 52 SER B N 1
ATOM 1512 C CA . SER B 1 52 ? 0.954 5.004 3.785 1 98.81 52 SER B CA 1
ATOM 1513 C C . SER B 1 52 ? 1.004 6.523 3.721 1 98.81 52 SER B C 1
ATOM 1515 O O . SER B 1 52 ? 0.402 7.207 4.551 1 98.81 52 SER B O 1
ATOM 1517 N N . LEU B 1 53 ? 1.727 6.969 2.711 1 98.88 53 LEU B N 1
ATOM 1518 C CA . LEU B 1 53 ? 1.873 8.406 2.541 1 98.88 53 LEU B CA 1
ATOM 1519 C C . LEU B 1 53 ? 0.526 9.062 2.244 1 98.88 53 LEU B C 1
ATOM 1521 O O . LEU B 1 53 ? 0.201 10.109 2.809 1 98.88 53 LEU B O 1
ATOM 1525 N N . TYR B 1 54 ? -0.225 8.484 1.375 1 98.62 54 TYR B N 1
ATOM 1526 C CA . TYR B 1 54 ? -1.538 9.023 1.045 1 98.62 54 TYR B CA 1
ATOM 1527 C C . TYR B 1 54 ? -2.438 9.062 2.275 1 98.62 54 TYR B C 1
ATOM 1529 O O . TYR B 1 54 ? -3.102 10.062 2.537 1 98.62 54 TYR B O 1
ATOM 1537 N N . CYS B 1 55 ? -2.471 7.988 2.982 1 98.19 55 CYS B N 1
ATOM 1538 C CA . CYS B 1 55 ? -3.297 7.934 4.184 1 98.19 55 CYS B CA 1
ATOM 1539 C C . CYS B 1 55 ? -2.891 9.016 5.176 1 98.19 55 CYS B C 1
ATOM 1541 O O . CYS B 1 55 ? -3.73 9.789 5.633 1 98.19 55 CYS B O 1
ATOM 1543 N N . TYR B 1 56 ? -1.629 9.055 5.496 1 98.38 56 TYR B N 1
ATOM 1544 C CA . TYR B 1 56 ? -1.112 9.992 6.488 1 98.38 56 TYR B CA 1
ATOM 1545 C C . TYR B 1 56 ? -1.349 11.43 6.055 1 98.38 56 TYR B C 1
ATOM 1547 O O . TYR B 1 56 ? -1.865 12.242 6.824 1 98.38 56 TYR B O 1
ATOM 1555 N N . GLY B 1 57 ? -0.969 11.734 4.832 1 97.75 57 GLY B N 1
ATOM 1556 C CA . GLY B 1 57 ? -1.134 13.086 4.312 1 97.75 57 GLY B CA 1
ATOM 1557 C C . GLY B 1 57 ? -2.584 13.523 4.242 1 97.75 57 GLY B C 1
ATOM 1558 O O . GLY B 1 57 ? -2.916 14.648 4.609 1 97.75 57 GLY B O 1
ATOM 1559 N N . SER B 1 58 ? -3.41 12.633 3.727 1 96.75 58 SER B N 1
ATOM 1560 C CA . SER B 1 58 ? -4.824 12.969 3.6 1 96.75 58 SER B CA 1
ATOM 1561 C C . SER B 1 58 ? -5.465 13.188 4.969 1 96.75 58 SER B C 1
ATOM 1563 O O . SER B 1 58 ? -6.297 14.078 5.133 1 96.75 58 SER B O 1
ATOM 1565 N N . MET B 1 59 ? -5.133 12.375 5.918 1 96.5 59 MET B N 1
ATOM 1566 C CA . MET B 1 59 ? -5.672 12.539 7.266 1 96.5 59 MET B CA 1
ATOM 1567 C C . MET B 1 59 ? -5.195 13.844 7.891 1 96.5 59 MET B C 1
ATOM 1569 O O . MET B 1 59 ? -5.973 14.539 8.547 1 96.5 59 MET B O 1
ATOM 1573 N N . LEU B 1 60 ? -3.904 14.148 7.703 1 97.94 60 LEU B N 1
ATOM 1574 C CA . LEU B 1 60 ? -3.398 15.414 8.211 1 97.94 60 LEU B CA 1
ATOM 1575 C C . LEU B 1 60 ? -4.176 16.594 7.621 1 97.94 60 LEU B C 1
ATOM 1577 O O . LEU B 1 60 ? -4.609 17.484 8.352 1 97.94 60 LEU B O 1
ATOM 1581 N N . ALA B 1 61 ? -4.336 16.578 6.297 1 96.75 61 ALA B N 1
ATOM 1582 C CA . ALA B 1 61 ? -5.086 17.625 5.621 1 96.75 61 ALA B CA 1
ATOM 1583 C C . ALA B 1 61 ? -6.508 17.734 6.176 1 96.75 61 ALA B C 1
ATOM 1585 O O . ALA B 1 61 ? -6.98 18.828 6.488 1 96.75 61 ALA B O 1
ATOM 1586 N N . ALA B 1 62 ? -7.137 16.609 6.324 1 95.25 62 ALA B N 1
ATOM 1587 C CA . ALA B 1 62 ? -8.5 16.578 6.836 1 95.25 62 ALA B CA 1
ATOM 1588 C C . ALA B 1 62 ? -8.57 17.141 8.258 1 95.25 62 ALA B C 1
ATOM 1590 O O . ALA B 1 62 ? -9.492 17.875 8.594 1 95.25 62 ALA B O 1
ATOM 1591 N N . ALA B 1 63 ? -7.656 16.703 9.094 1 96.75 63 ALA B N 1
ATOM 1592 C CA . ALA B 1 63 ? -7.621 17.156 10.484 1 96.75 63 ALA B CA 1
ATOM 1593 C C . ALA B 1 63 ? -7.461 18.672 10.57 1 96.75 63 ALA B C 1
ATOM 1595 O O . ALA B 1 63 ? -8.117 19.328 11.383 1 96.75 63 ALA B O 1
ATOM 1596 N N . MET B 1 64 ? -6.574 19.266 9.75 1 97.19 64 MET B N 1
ATOM 1597 C CA . MET B 1 64 ? -6.348 20.703 9.727 1 97.19 64 MET B CA 1
ATOM 1598 C C . MET B 1 64 ? -7.586 21.453 9.227 1 97.19 64 MET B C 1
ATOM 1600 O O . MET B 1 64 ? -8.023 22.422 9.836 1 97.19 64 MET B O 1
ATOM 1604 N N . LEU B 1 65 ? -8.148 20.906 8.164 1 94.69 65 LEU B N 1
ATOM 1605 C CA . LEU B 1 65 ? -9.336 21.516 7.586 1 94.69 65 LEU B CA 1
ATOM 1606 C C . LEU B 1 65 ? -10.508 21.484 8.562 1 94.69 65 LEU B C 1
ATOM 1608 O O . LEU B 1 65 ? -11.242 22.453 8.695 1 94.69 65 LEU B O 1
ATOM 1612 N N . ALA B 1 66 ? -10.656 20.438 9.258 1 95.62 66 ALA B N 1
ATOM 1613 C CA . ALA B 1 66 ? -11.742 20.266 10.219 1 95.62 66 ALA B CA 1
ATOM 1614 C C . ALA B 1 66 ? -11.625 21.266 11.367 1 95.62 66 ALA B C 1
ATOM 1616 O O . ALA B 1 66 ? -12.602 21.547 12.062 1 95.62 66 ALA B O 1
ATOM 1617 N N . ARG B 1 67 ? -10.508 21.812 11.602 1 97.12 67 ARG B N 1
ATOM 1618 C CA . ARG B 1 67 ? -10.242 22.75 12.695 1 97.12 67 ARG B CA 1
ATOM 1619 C C . ARG B 1 67 ? -10.039 24.172 12.172 1 97.12 67 ARG B C 1
ATOM 1621 O O . ARG B 1 67 ? -9.57 25.047 12.906 1 97.12 67 ARG B O 1
ATOM 1628 N N . ASP B 1 68 ? -10.258 24.312 10.867 1 96.31 68 ASP B N 1
ATOM 1629 C CA . ASP B 1 68 ? -10.211 25.609 10.195 1 96.31 68 ASP B CA 1
ATOM 1630 C C . ASP B 1 68 ? -8.797 26.172 10.203 1 96.31 68 ASP B C 1
ATOM 1632 O O . ASP B 1 68 ? -8.602 27.375 10.414 1 96.31 68 ASP B O 1
ATOM 1636 N N . VAL B 1 69 ? -7.867 25.344 10.156 1 96.69 69 VAL B N 1
ATOM 1637 C CA . VAL B 1 69 ? -6.473 25.75 10.039 1 96.69 69 VAL B CA 1
ATOM 1638 C C . VAL B 1 69 ? -6.066 25.781 8.57 1 96.69 69 VAL B C 1
ATOM 1640 O O . VAL B 1 69 ? -6.133 24.766 7.875 1 96.69 69 VAL B O 1
ATOM 1643 N N . GLU B 1 70 ? -5.711 26.938 8.117 1 94.69 70 GLU B N 1
ATOM 1644 C CA . GLU B 1 70 ? -5.18 27.062 6.766 1 94.69 70 GLU B CA 1
ATOM 1645 C C . GLU B 1 70 ? -3.742 26.562 6.688 1 94.69 70 GLU B C 1
ATOM 1647 O O . GLU B 1 70 ? -2.945 26.781 7.598 1 94.69 70 GLU B O 1
ATOM 1652 N N . PHE B 1 71 ? -3.463 25.828 5.613 1 96.5 71 PHE B N 1
ATOM 1653 C CA . PHE B 1 71 ? -2.117 25.281 5.441 1 96.5 71 PHE B CA 1
ATOM 1654 C C . PHE B 1 71 ? -1.745 25.219 3.965 1 96.5 71 PHE B C 1
ATOM 1656 O O . PHE B 1 71 ? -2.619 25.281 3.096 1 96.5 71 PHE B O 1
ATOM 1663 N N . ASP B 1 72 ? -0.471 25.234 3.695 1 94.38 72 ASP B N 1
ATOM 1664 C CA . ASP B 1 72 ? 0.058 25.016 2.352 1 94.38 72 ASP B CA 1
ATOM 1665 C C . ASP B 1 72 ? 1.372 24.234 2.396 1 94.38 72 ASP B C 1
ATOM 1667 O O . ASP B 1 72 ? 1.879 23.922 3.477 1 94.38 72 ASP B O 1
ATOM 1671 N N . ASP B 1 73 ? 1.789 23.75 1.279 1 95.19 73 ASP B N 1
ATOM 1672 C CA . ASP B 1 73 ? 3.084 23.094 1.128 1 95.19 73 ASP B CA 1
ATOM 1673 C C . ASP B 1 73 ? 3.17 21.844 2.002 1 95.19 73 ASP B C 1
ATOM 1675 O O . ASP B 1 73 ? 4.121 21.688 2.766 1 95.19 73 ASP B O 1
ATOM 1679 N N . LEU B 1 74 ? 2.148 21.078 1.95 1 98.38 74 LEU B N 1
ATOM 1680 C CA . LEU B 1 74 ? 2.193 19.781 2.627 1 98.38 74 LEU B CA 1
ATOM 1681 C C . LEU B 1 74 ? 3.016 18.781 1.826 1 98.38 74 LEU B C 1
ATOM 1683 O O . LEU B 1 74 ? 2.643 18.422 0.71 1 98.38 74 LEU B O 1
ATOM 1687 N N . HIS B 1 75 ? 4.152 18.359 2.371 1 98.62 75 HIS B N 1
ATOM 1688 C CA . HIS B 1 75 ? 5.082 17.406 1.774 1 98.62 75 HIS B CA 1
ATOM 1689 C C . HIS B 1 75 ? 5.434 16.297 2.754 1 98.62 75 HIS B C 1
ATOM 1691 O O . HIS B 1 75 ? 5.465 16.516 3.967 1 98.62 75 HIS B O 1
ATOM 1697 N N . ALA B 1 76 ? 5.711 15.164 2.221 1 98.81 76 ALA B N 1
ATOM 1698 C CA . ALA B 1 76 ? 6.125 14.055 3.076 1 98.81 76 ALA B CA 1
ATOM 1699 C C . ALA B 1 76 ? 6.996 13.062 2.307 1 98.81 76 ALA B C 1
ATOM 1701 O O . ALA B 1 76 ? 6.996 13.055 1.072 1 98.81 76 ALA B O 1
ATOM 1702 N N . THR B 1 77 ? 7.766 12.297 3.047 1 98.81 77 THR B N 1
ATOM 1703 C CA . THR B 1 77 ? 8.531 11.164 2.525 1 98.81 77 THR B CA 1
ATOM 1704 C C . THR B 1 77 ? 8.328 9.93 3.389 1 98.81 77 THR B C 1
ATOM 1706 O O . THR B 1 77 ? 8.07 10.031 4.59 1 98.81 77 THR B O 1
ATOM 1709 N N . ALA B 1 78 ? 8.328 8.805 2.771 1 98.81 78 ALA B N 1
ATOM 1710 C CA . ALA B 1 78 ? 8.398 7.516 3.453 1 98.81 78 ALA B CA 1
ATOM 1711 C C . ALA B 1 78 ? 9.703 6.797 3.135 1 98.81 78 ALA B C 1
ATOM 1713 O O . ALA B 1 78 ? 10.062 6.637 1.966 1 98.81 78 ALA B O 1
ATOM 1714 N N . GLU B 1 79 ? 10.43 6.445 4.133 1 98.62 79 GLU B N 1
ATOM 1715 C CA . GLU B 1 79 ? 11.633 5.625 4.012 1 98.62 79 GLU B CA 1
ATOM 1716 C C . GLU B 1 79 ? 11.383 4.207 4.52 1 98.62 79 GLU B C 1
ATOM 1718 O O . GLU B 1 79 ? 10.961 4.016 5.664 1 98.62 79 GLU B O 1
ATOM 1723 N N . LEU B 1 80 ? 11.625 3.23 3.695 1 98.44 80 LEU B N 1
ATOM 1724 C CA . LEU B 1 80 ? 11.469 1.826 4.059 1 98.44 80 LEU B CA 1
ATOM 1725 C C . LEU B 1 80 ? 12.82 1.155 4.246 1 98.44 80 LEU B C 1
ATOM 1727 O O . LEU B 1 80 ? 13.672 1.212 3.357 1 98.44 80 LEU B O 1
ATOM 1731 N N . GLU B 1 81 ? 13.031 0.597 5.367 1 98 81 GLU B N 1
ATOM 1732 C CA . GLU B 1 81 ? 14.203 -0.235 5.633 1 98 81 GLU B CA 1
ATOM 1733 C C . GLU B 1 81 ? 13.883 -1.715 5.445 1 98 81 GLU B C 1
ATOM 1735 O O . GLU B 1 81 ? 13.023 -2.262 6.141 1 98 81 GLU B O 1
ATOM 1740 N N . MET B 1 82 ? 14.617 -2.307 4.535 1 96.81 82 MET B N 1
ATOM 1741 C CA . MET B 1 82 ? 14.422 -3.727 4.254 1 96.81 82 MET B CA 1
ATOM 1742 C C . MET B 1 82 ? 15.5 -4.566 4.93 1 96.81 82 MET B C 1
ATOM 1744 O O . MET B 1 82 ? 16.625 -4.109 5.105 1 96.81 82 MET B O 1
ATOM 1748 N N . GLY B 1 83 ? 15.117 -5.715 5.289 1 96.19 83 GLY B N 1
ATOM 1749 C CA . GLY B 1 83 ? 16.031 -6.68 5.883 1 96.19 83 GLY B CA 1
ATOM 1750 C C . GLY B 1 83 ? 15.438 -8.07 5.984 1 96.19 83 GLY B C 1
ATOM 1751 O O . GLY B 1 83 ? 14.375 -8.344 5.422 1 96.19 83 GLY B O 1
ATOM 1752 N N . ARG B 1 84 ? 16.234 -8.945 6.625 1 95.94 84 ARG B N 1
ATOM 1753 C CA . ARG B 1 84 ? 15.781 -10.32 6.809 1 95.94 84 ARG B CA 1
ATOM 1754 C C . ARG B 1 84 ? 15.172 -10.516 8.195 1 95.94 84 ARG B C 1
ATOM 1756 O O . ARG B 1 84 ? 15.68 -9.984 9.188 1 95.94 84 ARG B O 1
ATOM 1763 N N . ASN B 1 85 ? 14.016 -11.211 8.164 1 92.5 85 ASN B N 1
ATOM 1764 C CA . ASN B 1 85 ? 13.461 -11.547 9.469 1 92.5 85 ASN B CA 1
ATOM 1765 C C . ASN B 1 85 ? 14.148 -12.766 10.07 1 92.5 85 ASN B C 1
ATOM 1767 O O . ASN B 1 85 ? 15.172 -13.219 9.562 1 92.5 85 ASN B O 1
ATOM 1771 N N . GLU B 1 86 ? 13.703 -13.281 11.219 1 91.69 86 GLU B N 1
ATOM 1772 C CA . GLU B 1 86 ? 14.312 -14.391 11.953 1 91.69 86 GLU B CA 1
ATOM 1773 C C . GLU B 1 86 ? 14.344 -15.664 11.109 1 91.69 86 GLU B C 1
ATOM 1775 O O . GLU B 1 86 ? 15.219 -16.516 11.297 1 91.69 86 GLU B O 1
ATOM 1780 N N . GLN B 1 87 ? 13.43 -15.797 10.188 1 91.81 87 GLN B N 1
ATOM 1781 C CA . GLN B 1 87 ? 13.336 -16.969 9.328 1 91.81 87 GLN B CA 1
ATOM 1782 C C . GLN B 1 87 ? 14.18 -16.797 8.062 1 91.81 87 GLN B C 1
ATOM 1784 O O . GLN B 1 87 ? 14.141 -17.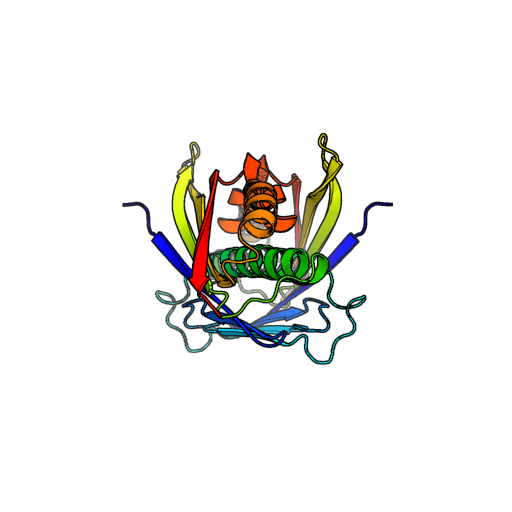641 7.164 1 91.81 87 GLN B O 1
ATOM 1789 N N . GLY B 1 88 ? 14.828 -15.688 7.902 1 94.81 88 GLY B N 1
ATOM 1790 C CA . GLY B 1 88 ? 15.711 -15.445 6.773 1 94.81 88 GLY B CA 1
ATOM 1791 C C . GLY B 1 88 ? 14.992 -14.898 5.555 1 94.81 88 GLY B C 1
ATOM 1792 O O . GLY B 1 88 ? 15.562 -14.828 4.469 1 94.81 88 GLY B O 1
ATOM 1793 N N . LYS B 1 89 ? 13.773 -14.469 5.734 1 94.75 89 LYS B N 1
ATOM 1794 C CA . LYS B 1 89 ? 12.984 -13.953 4.617 1 94.75 89 LYS B CA 1
ATOM 1795 C C . LYS B 1 89 ? 13.055 -12.43 4.547 1 94.75 89 LYS B C 1
ATOM 1797 O O . LYS B 1 89 ? 13.055 -11.758 5.578 1 94.75 89 LYS B O 1
ATOM 1802 N N . SER B 1 90 ? 13.148 -11.891 3.311 1 95.75 90 SER B N 1
ATOM 1803 C CA . SER B 1 90 ? 13.164 -10.445 3.107 1 95.75 90 SER B CA 1
ATOM 1804 C C . SER B 1 90 ? 11.844 -9.812 3.529 1 95.75 90 SER B C 1
ATOM 1806 O O . SER B 1 90 ? 10.766 -10.305 3.17 1 95.75 90 SER B O 1
ATOM 1808 N N . ARG B 1 91 ? 11.977 -8.758 4.375 1 97.19 91 ARG B N 1
ATOM 1809 C CA . ARG B 1 91 ? 10.812 -8.031 4.879 1 97.19 91 ARG B CA 1
ATOM 1810 C C . ARG B 1 91 ? 11.086 -6.535 4.938 1 97.19 91 ARG B C 1
ATOM 1812 O O . ARG B 1 91 ? 12.234 -6.105 4.945 1 97.19 91 ARG B O 1
ATOM 1819 N N . VAL B 1 92 ? 9.992 -5.762 4.875 1 98 92 VAL B N 1
ATOM 1820 C CA . VAL B 1 92 ? 10.078 -4.387 5.355 1 98 92 VAL B CA 1
ATOM 1821 C C . VAL B 1 92 ? 10.164 -4.375 6.879 1 98 92 VAL B C 1
ATOM 1823 O O . VAL B 1 92 ? 9.203 -4.754 7.562 1 98 92 VAL B O 1
ATOM 1826 N N . LEU B 1 93 ? 11.227 -3.926 7.438 1 97.25 93 LEU B N 1
ATOM 1827 C CA . LEU B 1 93 ? 11.43 -3.98 8.883 1 97.25 93 LEU B CA 1
ATOM 1828 C C . LEU B 1 93 ? 10.961 -2.688 9.539 1 97.25 93 LEU B C 1
ATOM 1830 O O . LEU B 1 93 ? 10.477 -2.705 10.68 1 97.25 93 LEU B O 1
ATOM 1834 N N . LYS B 1 94 ? 11.125 -1.638 8.82 1 98.25 94 LYS B N 1
ATOM 1835 C CA . LYS B 1 94 ? 10.812 -0.331 9.391 1 98.25 94 LYS B CA 1
ATOM 1836 C C . LYS B 1 94 ? 10.359 0.647 8.305 1 98.25 94 LYS B C 1
ATOM 1838 O O . LYS B 1 94 ? 10.859 0.603 7.18 1 98.25 94 LYS B O 1
ATOM 1843 N N . MET B 1 95 ? 9.453 1.507 8.594 1 98.75 95 MET B N 1
ATOM 1844 C CA . MET B 1 95 ? 9.039 2.625 7.754 1 98.75 95 MET B CA 1
ATOM 1845 C C . MET B 1 95 ? 9.008 3.924 8.547 1 98.75 95 MET B C 1
ATOM 1847 O O . MET B 1 95 ? 8.43 3.979 9.633 1 98.75 95 MET B O 1
ATOM 1851 N N . THR B 1 96 ? 9.656 4.922 8.102 1 98.81 96 THR B N 1
ATOM 1852 C CA . THR B 1 96 ? 9.641 6.254 8.688 1 98.81 96 THR B CA 1
ATOM 1853 C C . THR B 1 96 ? 8.938 7.25 7.77 1 98.81 96 THR B C 1
ATOM 1855 O O . THR B 1 96 ? 9.32 7.402 6.609 1 98.81 96 THR B O 1
ATOM 1858 N N . ILE B 1 97 ? 7.941 7.883 8.266 1 98.81 97 ILE B N 1
ATOM 1859 C CA . ILE B 1 97 ? 7.242 8.938 7.539 1 98.81 97 ILE B CA 1
ATOM 1860 C C . ILE B 1 97 ? 7.629 10.297 8.102 1 98.81 97 ILE B C 1
ATOM 1862 O O . ILE B 1 97 ? 7.449 10.562 9.297 1 98.81 97 ILE B O 1
ATOM 1866 N N . ARG B 1 98 ? 8.148 11.086 7.234 1 98.75 98 ARG B N 1
ATOM 1867 C CA . ARG B 1 98 ? 8.477 12.469 7.566 1 98.75 98 ARG B CA 1
ATOM 1868 C C . ARG B 1 98 ? 7.605 13.445 6.781 1 98.75 98 ARG B C 1
ATOM 1870 O O . ARG B 1 98 ? 7.598 13.422 5.551 1 98.75 98 ARG B O 1
ATOM 1877 N N . CYS B 1 99 ? 6.961 14.273 7.52 1 98.69 99 CYS B N 1
ATOM 1878 C CA . CYS B 1 99 ? 6.004 15.188 6.906 1 98.69 99 CYS B CA 1
ATOM 1879 C C . CYS B 1 99 ? 6.242 16.625 7.367 1 98.69 99 CYS B C 1
ATOM 1881 O O . CYS B 1 99 ? 6.625 16.859 8.516 1 98.69 99 CYS B O 1
ATOM 1883 N N . SER B 1 100 ? 6.062 17.531 6.441 1 98.44 100 SER B N 1
ATOM 1884 C CA . SER B 1 100 ? 6.109 18.953 6.75 1 98.44 100 SER B CA 1
ATOM 1885 C C . SER B 1 100 ? 4.906 19.688 6.16 1 98.44 100 SER B C 1
ATOM 1887 O O . SER B 1 100 ? 4.398 19.297 5.102 1 98.44 100 SER B O 1
ATOM 1889 N N . VAL B 1 101 ? 4.562 20.75 6.867 1 98.25 101 VAL B N 1
ATOM 1890 C CA . VAL B 1 101 ? 3.424 21.547 6.418 1 98.25 101 VAL B CA 1
ATOM 1891 C C . VAL B 1 101 ? 3.58 22.984 6.887 1 98.25 101 VAL B C 1
ATOM 1893 O O . VAL B 1 101 ? 4.051 23.234 7.996 1 98.25 101 VAL B O 1
ATOM 1896 N N . ARG B 1 102 ? 3.227 23.859 6.023 1 97.56 102 ARG B N 1
ATOM 1897 C CA . ARG B 1 102 ? 3.27 25.281 6.359 1 97.56 102 ARG B CA 1
ATOM 1898 C C . ARG B 1 102 ? 1.96 25.734 6.992 1 97.56 102 ARG B C 1
ATOM 1900 O O . ARG B 1 102 ? 0.887 25.547 6.414 1 97.56 102 ARG B O 1
ATOM 1907 N N . VAL B 1 103 ? 2.08 26.312 8.141 1 97.44 103 VAL B N 1
ATOM 1908 C CA . VAL B 1 103 ? 0.914 26.766 8.891 1 97.44 103 VAL B CA 1
ATOM 1909 C C . VAL B 1 103 ? 1.185 28.141 9.484 1 97.44 103 VAL B C 1
ATOM 1911 O O . VAL B 1 103 ? 2.34 28.516 9.719 1 97.44 103 VAL B O 1
ATOM 1914 N N . ASN B 1 104 ? 0.108 28.922 9.617 1 97.31 104 ASN B N 1
ATOM 1915 C CA . ASN B 1 104 ? 0.248 30.219 10.266 1 97.31 104 ASN B CA 1
ATOM 1916 C C . ASN B 1 104 ? 0.607 30.078 11.742 1 97.31 104 ASN B C 1
ATOM 1918 O O . ASN B 1 104 ? 0.067 29.203 12.438 1 97.31 104 ASN B O 1
ATOM 1922 N N . GLU B 1 105 ? 1.462 30.984 12.234 1 96.62 105 GLU B N 1
ATOM 1923 C CA . GLU B 1 105 ? 1.899 30.938 13.625 1 96.62 105 GLU B CA 1
ATOM 1924 C C . GLU B 1 105 ? 0.716 31.078 14.578 1 96.62 105 GLU B C 1
ATOM 1926 O O . GLU B 1 105 ? 0.738 30.531 15.688 1 96.62 105 GLU B O 1
ATOM 1931 N N . ARG B 1 106 ? -0.303 31.688 14.219 1 96.62 106 ARG B N 1
ATOM 1932 C CA . ARG B 1 106 ? -1.477 31.906 15.055 1 96.62 106 ARG B CA 1
ATOM 1933 C C . ARG B 1 106 ? -2.166 30.578 15.383 1 96.62 106 ARG B C 1
ATOM 1935 O O . ARG B 1 106 ? -2.893 30.484 16.375 1 96.62 106 ARG B O 1
ATOM 1942 N N . ASP B 1 107 ? -1.928 29.594 14.492 1 97.31 107 ASP B N 1
ATOM 1943 C CA . ASP B 1 107 ? -2.602 28.312 14.656 1 97.31 107 ASP B CA 1
ATOM 1944 C C . ASP B 1 107 ? -1.687 27.281 15.336 1 97.31 107 ASP B C 1
ATOM 1946 O O . ASP B 1 107 ? -1.944 26.078 15.281 1 97.31 107 ASP B O 1
ATOM 1950 N N . GLU B 1 108 ? -0.588 27.703 15.938 1 96.69 108 GLU B N 1
ATOM 1951 C CA . GLU B 1 108 ? 0.419 26.828 16.531 1 96.69 108 GLU B CA 1
ATOM 1952 C C . GLU B 1 108 ? -0.202 25.875 17.547 1 96.69 108 GLU B C 1
ATOM 1954 O O . GLU B 1 108 ? 0.112 24.688 17.578 1 96.69 108 GLU B O 1
ATOM 1959 N N . ALA B 1 109 ? -1.013 26.406 18.406 1 97.38 109 ALA B N 1
ATOM 1960 C CA . ALA B 1 109 ? -1.61 25.594 19.453 1 97.38 109 ALA B CA 1
ATOM 1961 C C . ALA B 1 109 ? -2.467 24.469 18.875 1 97.38 109 ALA B C 1
ATOM 1963 O O . ALA B 1 109 ? -2.391 23.328 19.312 1 97.38 109 ALA B O 1
ATOM 1964 N N . ILE B 1 110 ? -3.303 24.859 17.891 1 97.44 110 ILE B N 1
ATOM 1965 C CA . ILE B 1 110 ? -4.148 23.875 17.25 1 97.44 110 ILE B CA 1
ATOM 1966 C C . ILE B 1 110 ? -3.279 22.844 16.531 1 97.44 110 ILE B C 1
ATOM 1968 O O . ILE B 1 110 ? -3.555 21.641 16.578 1 97.44 110 ILE B O 1
ATOM 1972 N N . PHE B 1 111 ? -2.203 23.281 15.867 1 97.56 111 PHE B N 1
ATOM 1973 C CA . PHE B 1 111 ? -1.304 22.391 15.148 1 97.56 111 PHE B CA 1
ATOM 1974 C C . PHE B 1 111 ? -0.671 21.375 16.094 1 97.56 111 PHE B C 1
ATOM 1976 O O . PHE B 1 111 ? -0.521 20.203 15.75 1 97.56 111 PHE B O 1
ATOM 1983 N N . GLN B 1 112 ? -0.282 21.844 17.25 1 97.12 112 GLN B N 1
ATOM 1984 C CA . GLN B 1 112 ? 0.344 20.953 18.219 1 97.12 112 GLN B CA 1
ATOM 1985 C C . GLN B 1 112 ? -0.602 19.812 18.625 1 97.12 112 GLN B C 1
ATOM 1987 O O . GLN B 1 112 ? -0.169 18.688 18.828 1 97.12 112 GLN B O 1
ATOM 1992 N N . ARG B 1 113 ? -1.838 20.141 18.75 1 97.38 113 ARG B N 1
ATOM 1993 C CA . ARG B 1 113 ? -2.824 19.094 19.047 1 97.38 113 ARG B CA 1
ATOM 1994 C C . ARG B 1 113 ? -2.932 18.094 17.891 1 97.38 113 ARG B C 1
ATOM 1996 O O . ARG B 1 113 ? -2.992 16.891 18.125 1 97.38 113 ARG B O 1
ATOM 2003 N N . VAL B 1 114 ? -2.965 18.609 16.688 1 97.69 114 VAL B N 1
ATOM 2004 C CA . VAL B 1 114 ? -3.023 17.766 15.5 1 97.69 114 VAL B CA 1
ATOM 2005 C C . VAL B 1 114 ? -1.776 16.875 15.43 1 97.69 114 VAL B C 1
ATOM 2007 O O . VAL B 1 114 ? -1.862 15.695 15.109 1 97.69 114 VAL B O 1
ATOM 2010 N N . GLN B 1 115 ? -0.66 17.5 15.695 1 97.31 115 GLN B N 1
ATOM 2011 C CA . GLN B 1 115 ? 0.612 16.781 15.68 1 97.31 115 GLN B CA 1
ATOM 2012 C C . GLN B 1 115 ? 0.582 15.594 16.641 1 97.31 115 GLN B C 1
ATOM 2014 O O . GLN B 1 115 ? 1.078 14.508 16.312 1 97.31 115 GLN B O 1
ATOM 2019 N N . LYS B 1 116 ? 0.057 15.789 17.828 1 96.81 116 LYS B N 1
ATOM 2020 C CA . LYS B 1 116 ? -0.06 14.711 18.812 1 96.81 116 LYS B CA 1
ATOM 2021 C C . LYS B 1 116 ? -0.961 13.594 18.281 1 96.81 116 LYS B C 1
ATOM 2023 O O . LYS B 1 116 ? -0.67 12.414 18.484 1 96.81 116 LYS B O 1
ATOM 2028 N N . MET B 1 117 ? -2.01 13.969 17.703 1 96.19 117 MET B N 1
ATOM 2029 C CA . MET B 1 117 ? -2.924 12.992 17.125 1 96.19 117 MET B CA 1
ATOM 2030 C C . MET B 1 117 ? -2.227 12.172 16.031 1 96.19 117 MET B C 1
ATOM 2032 O O . MET B 1 117 ? -2.361 10.953 15.992 1 96.19 117 MET B O 1
ATOM 2036 N N . MET B 1 118 ? -1.467 12.82 15.188 1 97.5 118 MET B N 1
ATOM 2037 C CA . MET B 1 118 ? -0.845 12.195 14.023 1 97.5 118 MET B CA 1
ATOM 2038 C C . MET B 1 118 ? 0.313 11.297 14.438 1 97.5 118 MET B C 1
ATOM 2040 O O . MET B 1 118 ? 0.764 10.453 13.656 1 97.5 118 MET B O 1
ATOM 2044 N N . ALA B 1 119 ? 0.762 11.492 15.688 1 95.69 119 ALA B N 1
ATOM 2045 C CA . ALA B 1 119 ? 1.865 10.68 16.203 1 95.69 119 ALA B CA 1
ATOM 2046 C C . ALA B 1 119 ? 1.455 9.219 16.328 1 95.69 119 ALA B C 1
ATOM 2048 O O . ALA B 1 119 ? 2.309 8.336 16.469 1 95.69 119 ALA B O 1
ATOM 2049 N N . GLN B 1 120 ? 0.182 8.977 16.281 1 93.44 120 GLN B N 1
ATOM 2050 C CA . GLN B 1 120 ? -0.331 7.617 16.422 1 93.44 120 GLN B CA 1
ATOM 2051 C C . GLN B 1 120 ? -0.564 6.977 15.055 1 93.44 120 GLN B C 1
ATOM 2053 O O . GLN B 1 120 ? -0.958 5.809 14.969 1 93.44 120 GLN B O 1
ATOM 2058 N N . GLY B 1 121 ? -0.316 7.699 14 1 96.12 121 GLY B N 1
ATOM 2059 C CA . GLY B 1 121 ? -0.534 7.199 12.656 1 96.12 121 GLY B CA 1
ATOM 2060 C C . GLY B 1 121 ? -1.96 7.391 12.172 1 96.12 121 GLY B C 1
ATOM 2061 O O . GLY B 1 121 ? -2.68 8.258 12.672 1 96.12 121 GLY B O 1
ATOM 2062 N N . CYS B 1 122 ? -2.287 6.715 11.133 1 96.81 122 CYS B N 1
ATOM 2063 C CA . CYS B 1 122 ? -3.607 6.703 10.516 1 96.81 122 CYS B CA 1
ATOM 2064 C C . CYS B 1 122 ? -4.133 5.281 10.375 1 96.81 122 CYS B C 1
ATOM 2066 O O . CYS B 1 122 ? -3.557 4.344 10.922 1 96.81 122 CYS B O 1
ATOM 2068 N N . LEU B 1 123 ? -5.285 5.172 9.766 1 96.75 123 LEU B N 1
ATOM 2069 C CA . LEU B 1 123 ? -5.902 3.854 9.648 1 96.75 123 LEU B CA 1
ATOM 2070 C C . LEU B 1 123 ? -4.934 2.85 9.031 1 96.75 123 LEU B C 1
ATOM 2072 O O . LEU B 1 123 ? -4.711 1.772 9.594 1 96.75 123 LEU B O 1
ATOM 2076 N N . VAL B 1 124 ? -4.332 3.199 7.879 1 98.25 124 VAL B N 1
ATOM 2077 C CA . VAL B 1 124 ? -3.457 2.281 7.156 1 98.25 124 VAL B CA 1
ATOM 2078 C C . VAL B 1 124 ? -2.162 2.08 7.941 1 98.25 124 VAL B C 1
ATOM 2080 O O . VAL B 1 124 ? -1.778 0.945 8.242 1 98.25 124 VAL B O 1
ATOM 2083 N N . THR B 1 125 ? -1.486 3.186 8.297 1 98.25 125 THR B N 1
ATOM 2084 C CA . THR B 1 125 ? -0.204 3.016 8.969 1 98.25 125 THR B CA 1
ATOM 2085 C C . THR B 1 125 ? -0.399 2.396 10.352 1 98.25 125 THR B C 1
ATOM 2087 O O . THR B 1 125 ? 0.434 1.608 10.805 1 98.25 125 THR B O 1
ATOM 2090 N N . GLY B 1 126 ? -1.492 2.758 11.016 1 97.62 126 GLY B N 1
ATOM 2091 C CA . GLY B 1 126 ? -1.793 2.113 12.289 1 97.62 126 GLY B CA 1
ATOM 2092 C C . GLY B 1 126 ? -1.978 0.612 12.164 1 97.62 126 GLY B C 1
ATOM 2093 O O . GLY B 1 126 ? -1.663 -0.134 13.094 1 97.62 126 GLY B O 1
ATOM 2094 N N . SER B 1 127 ? -2.477 0.138 11.102 1 97.94 127 SER B N 1
ATOM 2095 C CA . SER B 1 127 ? -2.695 -1.284 10.859 1 97.94 127 SER B CA 1
ATOM 2096 C C . SER B 1 127 ? -1.373 -2.023 10.68 1 97.94 127 SER B C 1
ATOM 2098 O O . SER B 1 127 ? -1.333 -3.254 10.727 1 97.94 127 SER B O 1
ATOM 2100 N N . LEU B 1 128 ? -0.301 -1.268 10.453 1 98.19 128 LEU B N 1
ATOM 2101 C CA . LEU B 1 128 ? 0.997 -1.865 10.156 1 98.19 128 LEU B CA 1
ATOM 2102 C C . LEU B 1 128 ? 1.851 -1.956 11.422 1 98.19 128 LEU B C 1
ATOM 2104 O O . LEU B 1 128 ? 2.896 -2.609 11.422 1 98.19 128 LEU B O 1
ATOM 2108 N N . HIS B 1 129 ? 1.488 -1.378 12.539 1 96.56 129 HIS B N 1
ATOM 2109 C CA . HIS B 1 129 ? 2.316 -1.144 13.719 1 96.56 129 HIS B CA 1
ATOM 2110 C C . HIS B 1 129 ? 2.891 -2.449 14.258 1 96.56 129 HIS B C 1
ATOM 2112 O O . HIS B 1 129 ? 4.062 -2.504 14.641 1 96.56 129 HIS B O 1
ATOM 2118 N N . ASP B 1 130 ? 2.189 -3.516 14.344 1 94.81 130 ASP B N 1
ATOM 2119 C CA . ASP B 1 130 ? 2.664 -4.754 14.953 1 94.81 130 ASP B CA 1
ATOM 2120 C C . ASP B 1 130 ? 3.6 -5.504 14.008 1 94.81 130 ASP B C 1
ATOM 2122 O O . ASP B 1 130 ? 4.469 -6.258 14.453 1 94.81 130 ASP B O 1
ATOM 2126 N N . GLY B 1 131 ? 3.475 -5.23 12.742 1 96 131 GLY B N 1
ATOM 2127 C CA . GLY B 1 131 ? 4.273 -5.957 11.773 1 96 131 GLY B CA 1
ATOM 2128 C C . GLY B 1 131 ? 5.492 -5.184 11.305 1 96 131 GLY B C 1
ATOM 2129 O O . GLY B 1 131 ? 6.523 -5.777 10.977 1 96 131 GLY B O 1
ATOM 2130 N N . ILE B 1 132 ? 5.32 -3.939 11.148 1 97.94 132 ILE B N 1
ATOM 2131 C CA . ILE B 1 132 ? 6.371 -3.037 10.695 1 97.94 132 ILE B CA 1
ATOM 2132 C C . ILE B 1 132 ? 6.617 -1.958 11.75 1 97.94 132 ILE B C 1
ATOM 2134 O O . ILE B 1 132 ? 5.672 -1.337 12.242 1 97.94 132 ILE B O 1
ATOM 2138 N N . ALA B 1 133 ? 7.922 -1.745 12.148 1 97.94 133 ALA 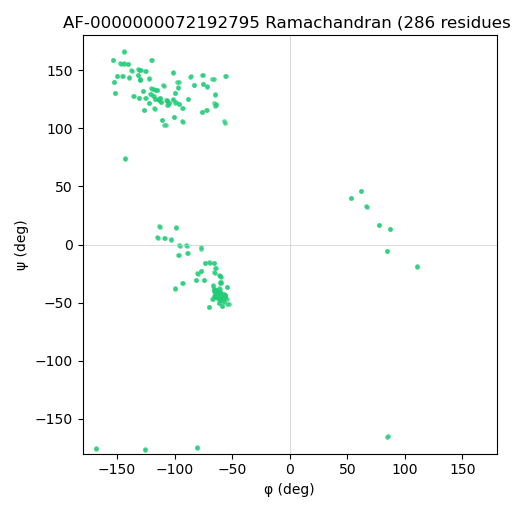B N 1
ATOM 2139 C CA . ALA B 1 133 ? 8.234 -0.627 13.039 1 97.94 133 ALA B CA 1
ATOM 2140 C C . ALA B 1 133 ? 7.945 0.709 12.359 1 97.94 133 ALA B C 1
ATOM 2142 O O . ALA B 1 133 ? 8.523 1.02 11.32 1 97.94 133 ALA B O 1
ATOM 2143 N N . MET B 1 134 ? 7.055 1.474 12.922 1 98.38 134 MET B N 1
ATOM 2144 C CA . MET B 1 134 ? 6.641 2.732 12.305 1 98.38 134 MET B CA 1
ATOM 2145 C C . MET B 1 134 ? 7.164 3.924 13.102 1 98.38 134 MET B C 1
ATOM 2147 O O . MET B 1 134 ? 7.113 3.922 14.336 1 98.38 134 MET B O 1
ATOM 2151 N N . GLU B 1 135 ? 7.645 4.875 12.414 1 98.5 135 GLU B N 1
ATOM 2152 C CA . GLU B 1 135 ? 8.008 6.164 13 1 98.5 135 GLU B CA 1
ATOM 2153 C C . GLU B 1 135 ? 7.41 7.32 12.203 1 98.5 135 GLU B C 1
ATOM 2155 O O . GLU B 1 135 ? 7.371 7.281 10.977 1 98.5 135 GLU B O 1
ATOM 2160 N N . TYR B 1 136 ? 6.996 8.312 12.93 1 98.56 136 TYR B N 1
ATOM 2161 C CA . TYR B 1 136 ? 6.375 9.484 12.328 1 98.56 136 TYR B CA 1
ATOM 2162 C C . TYR B 1 136 ? 7.055 10.766 12.797 1 98.56 136 TYR B C 1
ATOM 2164 O O . TYR B 1 136 ? 7.324 10.938 13.984 1 98.56 136 TYR B O 1
ATOM 2172 N N . GLU B 1 137 ? 7.355 11.562 11.922 1 98.19 137 GLU B N 1
ATOM 2173 C CA . GLU B 1 137 ? 7.848 12.906 12.195 1 98.19 137 GLU B CA 1
ATOM 2174 C C . GLU B 1 137 ? 7.027 13.953 11.453 1 98.19 137 GLU B C 1
ATOM 2176 O O . GLU B 1 137 ? 6.977 13.953 10.219 1 98.19 137 GLU B O 1
ATOM 2181 N N . LEU B 1 138 ? 6.348 14.797 12.156 1 98.25 138 LEU B N 1
ATOM 2182 C CA . LEU B 1 138 ? 5.594 15.906 11.586 1 98.25 138 LEU B CA 1
ATOM 2183 C C . LEU B 1 138 ? 6.156 17.25 12.055 1 98.25 138 LEU B C 1
ATOM 2185 O O . LEU B 1 138 ? 6.145 17.547 13.25 1 98.25 138 LEU B O 1
ATOM 2189 N N . GLU B 1 139 ? 6.617 17.969 11.117 1 95.62 139 GLU B N 1
ATOM 2190 C CA . GLU B 1 139 ? 7.238 19.25 11.453 1 95.62 139 GLU B CA 1
ATOM 2191 C C . GLU B 1 139 ? 6.473 20.422 10.836 1 95.62 139 GLU B C 1
ATOM 2193 O O . GLU B 1 139 ? 6.141 20.391 9.648 1 95.62 139 GLU B O 1
ATOM 2198 N N . PRO B 1 140 ? 6.219 21.422 11.594 1 95.56 140 PRO B N 1
ATOM 2199 C CA . PRO B 1 140 ? 5.609 22.625 11.047 1 95.56 140 PRO B CA 1
ATOM 2200 C C . PRO B 1 140 ? 6.641 23.594 10.477 1 95.56 140 PRO B C 1
ATOM 2202 O O . PRO B 1 140 ? 7.793 23.609 10.922 1 95.56 140 PRO B O 1
ATOM 2205 N N . ILE B 1 141 ? 6.277 24.266 9.422 1 96.31 141 ILE B N 1
ATOM 2206 C CA . ILE B 1 141 ? 6.953 25.469 8.961 1 96.31 141 ILE B CA 1
ATOM 2207 C C . ILE B 1 141 ? 6.062 26.688 9.203 1 96.31 141 ILE B C 1
ATOM 2209 O O . ILE B 1 141 ? 5.113 26.938 8.461 1 96.31 141 ILE B O 1
ATOM 2213 N N . PHE B 1 142 ? 6.391 27.406 10.211 1 95.06 142 PHE B N 1
ATOM 2214 C CA . PHE B 1 142 ? 5.523 28.516 10.594 1 95.06 142 PHE B CA 1
ATOM 2215 C C . PHE B 1 142 ? 5.824 29.75 9.75 1 95.06 142 PHE B C 1
ATOM 2217 O O . PHE B 1 142 ? 6.984 30.047 9.469 1 95.06 142 PHE B O 1
ATOM 2224 N N . TYR B 1 143 ? 4.789 30.312 9.383 1 91.88 143 TYR B N 1
ATOM 2225 C CA . TYR B 1 143 ? 4.922 31.625 8.758 1 91.88 143 TYR B CA 1
ATOM 2226 C C . TYR B 1 143 ? 4.051 32.656 9.477 1 91.88 143 TYR B C 1
ATOM 2228 O O . TYR B 1 143 ? 3.135 32.312 10.219 1 91.88 143 TYR B O 1
ATOM 2236 N N . ASP B 1 144 ? 4.492 34 9.492 1 84.44 144 ASP B N 1
ATOM 2237 C CA . ASP B 1 144 ? 3.754 35.094 10.109 1 84.44 144 ASP B CA 1
ATOM 2238 C C . ASP B 1 144 ? 2.986 35.875 9.062 1 84.44 144 ASP B C 1
ATOM 2240 O O . ASP B 1 144 ? 3.521 36.188 7.996 1 84.44 144 ASP B O 1
ATOM 2244 N N . ALA B 1 145 ? 1.605 35.969 9.219 1 63.5 145 ALA B N 1
ATOM 2245 C CA . ALA B 1 145 ? 0.885 36.875 8.328 1 63.5 145 ALA B CA 1
ATOM 2246 C C . ALA B 1 145 ? 1.238 38.312 8.625 1 63.5 145 ALA B C 1
ATOM 2248 O O . ALA B 1 145 ? 1.543 38.656 9.766 1 63.5 145 ALA B O 1
#

Secondary structure (DSSP, 8-state):
---EEEEEEEEETTEEEEE---SSS-EEEEE-TTS-GGG-TTHHHHHHHHHHHHHHHHHHHHHHHHTT--EEEEEEEEEEEEEE-TTS-EEEEEEEEEEEEEEEGGGHHHHHHHHHHHTT--HHHHTTTTTSEEEEEEEEEEE--/---EEEEEEEEETTEEEEE---SSS-EEEEE-TTS-GGG-TTHHHHHHHHHHHHHHHHHHHHHHHHTT--EEEEEEEEEEEEEE-TTS-EEEEEEEEEEEEEEEGGGHHHHHHHHHHHTT--HHHHHHTTTSEEEEEEEEEEE--

Organism: NCBI:txid901